Protein AF-A0A0N0E7I6-F1 (afdb_monomer)

Sequence (185 aa):
MAAKKKAEPVADNEKKKSGLGPLIHKVSGVLAVLSATFLFAATFDVGHMGLAPMLGSLTVIPVVTFAIFSIAAIFTMPKAGSGGAVAENSEDVIASFTQFQSKTASRFASLENTIDMMSGTDKESLIEENKKLKAELDAIHQAERDKVDSELEELRKHNEQLEEEIKLWARKAVENAVNGQSQAA

Radius of gyration: 44.21 Å; Cα contacts (8 Å, |Δi|>4): 36; chains: 1; bounding box: 115×43×135 Å

Mean predicted aligned error: 21.91 Å

Organism: NCBI:txid1514904

Secondary structure (DSSP, 8-state):
---PPPPPP----------SHHHHHHHHHHHHHHHHHHHHHHHHHHHHTT-HHHHHHHSHHHHHHHHHHHHHHHHHSPPS--TTSSSSSHHHHHHHHHHHHHHHHHHHHHHHHHHHHHHHHHHHHHHHHHHHHHHHHHHHHHHHHHHHHHHHHHHHHHHHHHHHHHHHHHHHHHHHHHHHHHT--

pLDDT: mean 72.21, std 17.36, range [34.31, 96.5]

Structure (mmCIF, N/CA/C/O backbone):
data_AF-A0A0N0E7I6-F1
#
_entry.id   AF-A0A0N0E7I6-F1
#
loop_
_atom_site.group_PDB
_atom_site.id
_atom_site.type_symbol
_atom_site.label_atom_id
_atom_site.label_alt_id
_atom_site.label_comp_id
_atom_site.label_asym_id
_atom_site.label_entity_id
_atom_site.label_seq_id
_atom_site.pdbx_PDB_ins_code
_atom_site.Cartn_x
_atom_site.Cartn_y
_atom_site.Cartn_z
_atom_site.occupancy
_atom_site.B_iso_or_equiv
_atom_site.auth_seq_id
_atom_site.auth_comp_id
_atom_site.auth_asym_id
_atom_site.auth_atom_id
_atom_site.pdbx_PDB_model_num
ATOM 1 N N . MET A 1 1 ? 74.410 15.614 -65.794 1.00 34.31 1 MET A N 1
ATOM 2 C CA . MET A 1 1 ? 73.954 16.959 -65.370 1.00 34.31 1 MET A CA 1
ATOM 3 C C . MET A 1 1 ? 72.440 16.877 -65.201 1.00 34.31 1 MET A C 1
ATOM 5 O O . MET A 1 1 ? 71.763 16.598 -66.172 1.00 34.31 1 MET 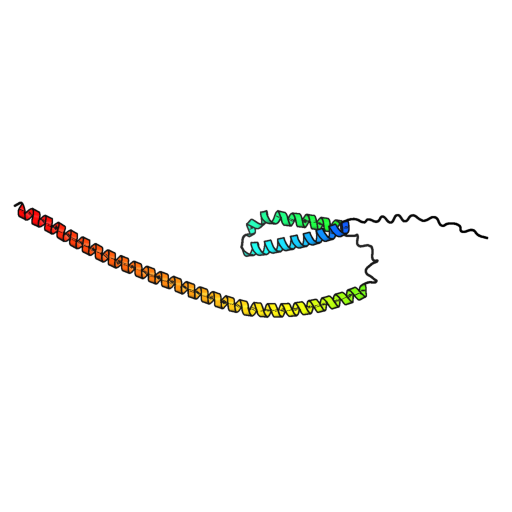A O 1
ATOM 9 N N . ALA A 1 2 ? 71.912 16.673 -63.994 1.00 38.62 2 ALA A N 1
ATOM 10 C CA . ALA A 1 2 ? 71.545 17.704 -63.016 1.00 38.62 2 ALA A CA 1
ATOM 11 C C . ALA A 1 2 ? 70.674 18.833 -63.602 1.00 38.62 2 ALA A C 1
ATOM 13 O O . ALA A 1 2 ? 71.205 19.735 -64.233 1.00 38.62 2 ALA A O 1
ATOM 14 N N . ALA A 1 3 ? 69.364 18.803 -63.330 1.00 35.88 3 ALA A N 1
ATOM 15 C CA . ALA A 1 3 ? 68.721 19.780 -62.445 1.00 35.88 3 ALA A CA 1
ATOM 16 C C . ALA A 1 3 ? 67.246 19.406 -62.195 1.00 35.88 3 ALA A C 1
ATOM 18 O O . ALA A 1 3 ? 66.396 19.493 -63.076 1.00 35.88 3 ALA A O 1
ATOM 19 N N . LYS A 1 4 ? 66.961 19.005 -60.950 1.00 41.91 4 LYS A N 1
ATOM 20 C CA . LYS A 1 4 ? 65.620 18.948 -60.355 1.00 41.91 4 LYS A CA 1
ATOM 21 C C . LYS A 1 4 ? 64.999 20.347 -60.397 1.00 41.91 4 LYS A C 1
ATOM 23 O O . LYS A 1 4 ? 65.573 21.266 -59.812 1.00 41.91 4 LYS A O 1
ATOM 28 N N . LYS A 1 5 ? 63.813 20.503 -60.988 1.00 40.47 5 LYS A N 1
ATOM 29 C CA . LYS A 1 5 ? 62.965 21.678 -60.744 1.00 40.47 5 LYS A CA 1
ATOM 30 C C . LYS A 1 5 ? 61.899 21.292 -59.720 1.00 40.47 5 LYS A C 1
ATOM 32 O O . LYS A 1 5 ? 61.161 20.331 -59.912 1.00 40.47 5 LYS A O 1
ATOM 37 N N . LYS A 1 6 ? 61.948 21.986 -58.584 1.00 37.69 6 LYS A N 1
ATOM 38 C CA . LYS A 1 6 ? 61.121 21.798 -57.390 1.00 37.69 6 LYS A CA 1
ATOM 39 C C . LYS A 1 6 ? 59.645 22.027 -57.726 1.00 37.69 6 LYS A C 1
ATOM 41 O O . LYS A 1 6 ? 59.321 23.052 -58.314 1.00 37.69 6 LYS A O 1
ATOM 46 N N . ALA A 1 7 ? 58.785 21.097 -57.319 1.00 39.09 7 ALA A N 1
ATOM 47 C CA . ALA A 1 7 ? 57.357 21.344 -57.192 1.00 39.09 7 ALA A CA 1
ATOM 48 C C . ALA A 1 7 ? 57.128 22.221 -55.950 1.00 39.09 7 ALA A C 1
ATOM 50 O O . ALA A 1 7 ? 57.604 21.888 -54.862 1.00 39.09 7 ALA A O 1
ATOM 51 N N . GLU A 1 8 ? 56.455 23.356 -56.127 1.00 38.91 8 GLU A N 1
ATOM 52 C CA . GLU A 1 8 ? 55.854 24.105 -55.024 1.00 38.91 8 GLU A CA 1
ATOM 53 C C . GLU A 1 8 ? 54.770 23.241 -54.363 1.00 38.91 8 GLU A C 1
ATOM 55 O O . GLU A 1 8 ? 53.995 22.592 -55.072 1.00 38.91 8 GLU A O 1
ATOM 60 N N . PRO A 1 9 ? 54.692 23.201 -53.022 1.00 37.84 9 PRO A N 1
ATOM 61 C CA . PRO A 1 9 ? 53.603 22.523 -52.348 1.00 37.84 9 PRO A CA 1
ATOM 62 C C . PRO A 1 9 ? 52.338 23.374 -52.488 1.00 37.84 9 PRO A C 1
ATOM 64 O O . PRO A 1 9 ? 52.266 24.491 -51.974 1.00 37.84 9 PRO A O 1
ATOM 67 N N . VAL A 1 10 ? 51.327 22.831 -53.168 1.00 38.62 10 VAL A N 1
ATOM 68 C CA . VAL A 1 10 ? 49.948 23.304 -53.029 1.00 38.62 10 VAL A CA 1
ATOM 69 C C . VAL A 1 10 ? 49.587 23.106 -51.563 1.00 38.62 10 VAL A C 1
ATOM 71 O O . VAL A 1 10 ? 49.484 21.982 -51.078 1.00 38.62 10 VAL A O 1
ATOM 74 N N . ALA A 1 11 ? 49.496 24.215 -50.835 1.00 37.34 11 ALA A N 1
ATOM 75 C CA . ALA A 1 11 ? 49.006 24.236 -49.474 1.00 37.34 11 ALA A CA 1
ATOM 76 C C . ALA A 1 11 ? 47.509 23.907 -49.500 1.00 37.34 11 ALA A C 1
ATOM 78 O O . ALA A 1 11 ? 46.663 24.805 -49.518 1.00 37.34 11 ALA A O 1
ATOM 79 N N . ASP A 1 12 ? 47.192 22.612 -49.497 1.00 37.56 12 ASP A N 1
ATOM 80 C CA . ASP A 1 12 ? 45.898 22.129 -49.043 1.00 37.56 12 ASP A CA 1
ATOM 81 C C . ASP A 1 12 ? 45.745 22.573 -47.589 1.00 37.56 12 ASP A C 1
ATOM 83 O O . ASP A 1 12 ? 46.294 21.998 -46.647 1.00 37.56 12 ASP A O 1
ATOM 87 N N . ASN A 1 13 ? 45.004 23.665 -47.411 1.00 38.81 13 ASN A N 1
ATOM 88 C CA . ASN A 1 13 ? 44.406 24.011 -46.137 1.00 38.81 13 ASN A CA 1
ATOM 89 C C . ASN A 1 13 ? 43.331 22.960 -45.837 1.00 38.81 13 ASN A C 1
ATOM 91 O O . ASN A 1 13 ? 42.131 23.239 -45.903 1.00 38.81 13 ASN A O 1
ATOM 95 N N . GLU A 1 14 ? 43.758 21.756 -45.454 1.00 36.28 14 GLU A N 1
ATOM 96 C CA . GLU A 1 14 ? 42.945 20.902 -44.609 1.00 36.28 14 GLU A CA 1
ATOM 97 C C . GLU A 1 14 ? 42.728 21.668 -43.306 1.00 36.28 14 GLU A C 1
ATOM 99 O O . GLU A 1 14 ? 43.510 21.610 -42.352 1.00 36.28 14 GLU A O 1
ATOM 104 N N . LYS A 1 15 ? 41.634 22.434 -43.265 1.00 40.81 15 LYS A N 1
ATOM 105 C CA . LYS A 1 15 ? 41.026 22.853 -42.011 1.00 40.81 15 LYS A CA 1
ATOM 106 C C . LYS A 1 15 ? 40.663 21.572 -41.273 1.00 40.81 15 LYS A C 1
ATOM 108 O O . LYS A 1 15 ? 39.543 21.078 -41.392 1.00 40.81 15 LYS A O 1
ATOM 113 N N . LYS A 1 16 ? 41.604 21.072 -40.469 1.00 45.38 16 LYS A N 1
ATOM 114 C CA . LYS A 1 16 ? 41.347 20.217 -39.315 1.00 45.38 16 LYS A CA 1
ATOM 115 C C . LYS A 1 16 ? 40.352 20.956 -38.428 1.00 45.38 16 LYS A C 1
ATOM 117 O O . LYS A 1 16 ? 40.719 21.627 -37.467 1.00 45.38 16 LYS A O 1
ATOM 122 N N . LYS A 1 17 ? 39.060 20.834 -38.734 1.00 46.75 17 LYS A N 1
ATOM 123 C CA . LYS A 1 17 ? 37.997 21.044 -37.756 1.00 46.75 17 LYS A CA 1
ATOM 124 C C . LYS A 1 17 ? 38.034 19.842 -36.817 1.00 46.75 17 LYS A C 1
ATOM 126 O O . LYS A 1 17 ? 37.162 18.983 -36.838 1.00 46.75 17 LYS A O 1
ATOM 131 N N . SER A 1 18 ? 39.074 19.810 -35.985 1.00 49.75 18 SER A N 1
ATOM 132 C CA . SER A 1 18 ? 39.079 19.123 -34.697 1.00 49.75 18 SER A CA 1
ATOM 133 C C . SER A 1 18 ? 38.067 19.849 -33.810 1.00 49.75 18 SER A C 1
ATOM 135 O O . SER A 1 18 ? 38.420 20.667 -32.965 1.00 49.75 18 SER A O 1
ATOM 137 N N . GLY A 1 19 ? 36.787 19.674 -34.117 1.00 49.91 19 GLY A N 1
ATOM 138 C CA . GLY A 1 19 ? 35.697 20.356 -33.443 1.00 49.91 19 GLY A CA 1
ATOM 139 C C . GLY A 1 19 ? 35.003 19.383 -32.517 1.00 49.91 19 GLY A C 1
ATOM 140 O O . GLY A 1 19 ? 34.649 18.293 -32.942 1.00 49.91 19 GLY A O 1
ATOM 141 N N . LEU A 1 20 ? 34.729 19.812 -31.289 1.00 56.56 20 LEU A N 1
ATOM 142 C CA . LEU A 1 20 ? 33.896 19.131 -30.287 1.00 56.56 20 LEU A CA 1
ATOM 143 C C . LEU A 1 20 ? 32.485 18.737 -30.792 1.00 56.56 20 LEU A C 1
ATOM 145 O O . LEU A 1 20 ? 31.751 18.053 -30.088 1.00 56.56 20 LEU A O 1
ATOM 149 N N . GLY A 1 21 ? 32.100 19.136 -32.009 1.00 64.69 21 GLY A N 1
ATOM 150 C CA . GLY A 1 21 ? 30.790 18.911 -32.624 1.00 64.69 21 GLY A CA 1
ATOM 151 C C . GLY A 1 21 ? 30.291 17.459 -32.612 1.00 64.69 21 GLY A C 1
ATOM 152 O O . GLY A 1 21 ? 29.167 17.244 -32.164 1.00 64.69 21 GLY A O 1
ATOM 153 N N . PRO A 1 22 ? 31.085 16.443 -33.013 1.00 65.50 22 PRO A N 1
ATOM 154 C CA . PRO A 1 22 ? 30.646 15.046 -32.976 1.00 65.50 22 PRO A CA 1
ATOM 155 C C . PRO A 1 22 ? 30.420 14.524 -31.551 1.00 65.50 22 PRO A C 1
ATOM 157 O O . PRO A 1 22 ? 29.591 13.642 -31.338 1.00 65.50 22 PRO A O 1
ATOM 160 N N . LEU A 1 23 ? 31.148 15.065 -30.571 1.00 70.19 23 LEU A N 1
ATOM 161 C CA . LEU A 1 23 ? 31.024 14.696 -29.161 1.00 70.19 23 LEU A CA 1
ATOM 162 C C . LEU A 1 23 ? 29.780 15.347 -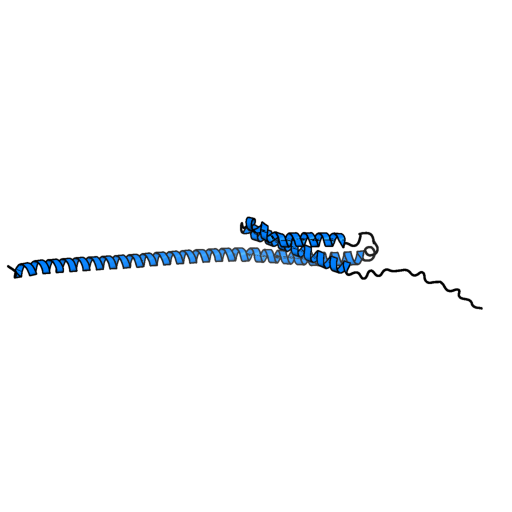28.542 1.00 70.19 23 LEU A C 1
ATOM 164 O O . LEU A 1 23 ? 29.006 14.672 -27.871 1.00 70.19 23 LEU A O 1
ATOM 168 N N . ILE A 1 24 ? 29.537 16.621 -28.861 1.00 69.81 24 ILE A N 1
ATOM 169 C CA . ILE A 1 24 ? 28.334 17.363 -28.462 1.00 69.81 24 ILE A CA 1
ATOM 170 C C . ILE A 1 24 ? 27.075 16.700 -29.034 1.00 69.81 24 ILE A C 1
ATOM 172 O O . ILE A 1 24 ? 26.105 16.541 -28.303 1.00 69.81 24 ILE A O 1
ATOM 176 N N . HIS A 1 25 ? 27.109 16.239 -30.289 1.00 68.50 25 HIS A N 1
ATOM 177 C CA . HIS A 1 25 ? 25.981 15.544 -30.917 1.00 68.50 25 HIS A CA 1
ATOM 178 C C . HIS A 1 25 ? 25.654 14.206 -30.233 1.00 68.50 25 HIS A C 1
ATOM 180 O O . HIS A 1 25 ? 24.493 13.901 -29.965 1.00 68.50 25 HIS A O 1
ATOM 186 N N . LYS A 1 26 ? 26.678 13.411 -29.891 1.00 70.94 26 LYS A N 1
ATOM 187 C CA . LYS A 1 26 ? 26.482 12.149 -29.159 1.00 70.94 26 LYS A CA 1
ATOM 188 C C . LYS A 1 26 ? 25.927 12.389 -27.758 1.00 70.94 26 LYS A C 1
ATOM 190 O O . LYS A 1 26 ? 24.988 11.709 -27.356 1.00 70.94 26 LYS A O 1
ATOM 195 N N . VAL A 1 27 ? 26.475 13.364 -27.032 1.00 75.31 27 VAL A N 1
ATOM 196 C CA . VAL A 1 27 ? 26.009 13.700 -25.680 1.00 75.31 27 VAL A CA 1
ATOM 197 C C . VAL A 1 27 ? 24.584 14.256 -25.719 1.00 75.31 27 VAL A C 1
ATOM 199 O O . VAL A 1 27 ? 23.758 13.815 -24.927 1.00 75.31 27 VAL A O 1
ATOM 202 N N . SER A 1 28 ? 24.256 15.147 -26.663 1.00 70.50 28 SER A N 1
ATOM 203 C CA . SER A 1 28 ? 22.899 15.700 -26.781 1.00 70.50 28 SER A CA 1
ATOM 204 C C . SER A 1 28 ? 21.876 14.638 -27.174 1.00 70.50 28 SER A C 1
ATOM 206 O O . SER A 1 28 ? 20.777 14.632 -26.631 1.00 70.50 28 SER A O 1
ATOM 208 N N . GLY A 1 29 ? 22.238 13.718 -28.075 1.00 72.38 29 GLY A N 1
ATOM 209 C CA . GLY A 1 29 ? 21.376 12.604 -28.471 1.00 72.38 29 GLY A CA 1
ATOM 210 C C . GLY A 1 29 ? 21.080 11.658 -27.308 1.00 72.38 29 GLY A C 1
ATOM 211 O O . GLY A 1 29 ? 19.921 11.333 -27.062 1.00 72.38 29 GLY A O 1
ATOM 212 N N . VAL A 1 30 ? 22.105 11.274 -26.539 1.00 77.38 30 VAL A N 1
ATOM 213 C CA . VAL A 1 30 ? 21.930 10.429 -25.342 1.00 77.38 30 VAL A CA 1
ATOM 214 C C . VAL A 1 30 ? 21.057 11.127 -24.298 1.00 77.38 30 VAL A C 1
ATOM 216 O O . VAL A 1 30 ? 20.154 10.508 -23.739 1.00 77.38 30 VAL A O 1
ATOM 219 N N . LEU A 1 31 ? 21.277 12.423 -24.066 1.00 74.31 31 LEU A N 1
ATOM 220 C CA . LEU A 1 31 ? 20.500 13.189 -23.094 1.00 74.31 31 LEU A CA 1
ATOM 221 C C . LEU A 1 31 ? 19.036 13.372 -23.529 1.00 74.31 31 LEU A C 1
ATOM 223 O O . LEU A 1 31 ? 18.139 13.309 -22.689 1.00 74.31 31 LEU A O 1
ATOM 227 N N . ALA A 1 32 ? 18.782 13.529 -24.832 1.00 72.88 32 ALA A N 1
ATOM 228 C CA . ALA A 1 32 ? 17.432 13.580 -25.389 1.00 72.88 32 ALA A CA 1
ATOM 229 C C . ALA A 1 32 ? 16.694 12.242 -25.218 1.00 72.88 32 ALA A C 1
ATOM 231 O O . ALA A 1 32 ? 15.548 12.232 -24.776 1.00 72.88 32 ALA A O 1
ATOM 232 N N . VAL A 1 33 ? 17.354 11.110 -25.488 1.00 75.81 33 VAL A N 1
ATOM 233 C CA . VAL A 1 33 ? 16.754 9.777 -25.291 1.00 75.81 33 VAL A CA 1
ATOM 234 C C . VAL A 1 33 ? 16.451 9.521 -23.813 1.00 75.81 33 VAL A C 1
ATOM 236 O O . VAL A 1 33 ? 15.347 9.098 -23.488 1.00 75.81 33 VAL A O 1
ATOM 239 N N . LEU A 1 34 ? 17.379 9.839 -22.905 1.00 79.00 34 LEU A N 1
ATOM 240 C CA . LEU A 1 34 ? 17.156 9.701 -21.458 1.00 79.00 34 LEU A CA 1
ATOM 241 C C . LEU A 1 34 ? 15.986 10.561 -20.967 1.00 79.00 34 LEU A C 1
ATOM 243 O O . LEU A 1 34 ? 15.156 10.099 -20.187 1.00 79.00 34 LEU A O 1
ATOM 247 N N . SER A 1 35 ? 15.902 11.799 -21.452 1.00 74.44 35 SER A N 1
ATOM 248 C CA . SER A 1 35 ? 14.811 12.715 -21.128 1.00 74.44 35 SER A CA 1
ATOM 249 C C . SER A 1 35 ? 13.456 12.208 -21.637 1.00 74.44 35 SER A C 1
ATOM 251 O O . SER A 1 35 ? 12.477 12.260 -20.892 1.00 74.44 35 SER A O 1
ATOM 253 N N . ALA A 1 36 ? 13.398 11.651 -22.850 1.00 74.62 36 ALA A N 1
ATOM 254 C CA . ALA A 1 36 ? 12.181 11.053 -23.399 1.00 74.62 36 ALA A CA 1
ATOM 255 C C . ALA A 1 36 ? 11.725 9.822 -22.597 1.00 74.62 36 ALA A C 1
ATOM 257 O O . ALA A 1 36 ? 10.546 9.706 -22.265 1.00 74.62 36 ALA A O 1
ATOM 258 N N . THR A 1 37 ? 12.654 8.938 -22.222 1.00 76.56 37 THR A N 1
ATOM 259 C CA . THR A 1 37 ? 12.351 7.764 -21.388 1.00 76.56 37 THR A CA 1
ATOM 260 C C . THR A 1 37 ? 11.829 8.174 -20.013 1.00 76.56 37 THR A C 1
ATOM 262 O O . THR A 1 37 ? 10.871 7.585 -19.518 1.00 76.56 37 THR A O 1
ATOM 265 N N . PHE A 1 38 ? 12.406 9.217 -19.412 1.00 78.50 38 PHE A N 1
ATOM 266 C CA . PHE A 1 38 ? 11.947 9.737 -18.124 1.00 78.50 38 PHE A CA 1
ATOM 267 C C . PHE A 1 38 ? 10.531 10.326 -18.206 1.00 78.50 38 PHE A C 1
ATOM 269 O O . PHE A 1 38 ? 9.703 10.067 -17.336 1.00 78.50 38 PHE A O 1
ATOM 276 N N . LEU A 1 39 ? 10.217 11.061 -19.279 1.00 74.81 39 LEU A N 1
ATOM 277 C CA . LEU A 1 39 ? 8.864 11.572 -19.531 1.00 74.81 39 LEU A CA 1
ATOM 278 C C . LEU A 1 39 ? 7.845 10.445 -19.727 1.00 74.81 39 LEU A C 1
ATOM 280 O O . LEU A 1 39 ? 6.725 10.524 -19.220 1.00 74.81 39 LEU A O 1
ATOM 284 N N . PHE A 1 40 ? 8.231 9.384 -20.434 1.00 75.88 40 PHE A N 1
ATOM 285 C CA . PHE A 1 40 ? 7.373 8.221 -20.640 1.00 75.88 40 PHE A CA 1
ATOM 286 C C . PHE A 1 40 ? 7.118 7.453 -19.334 1.00 75.88 40 PHE A C 1
ATOM 288 O O . PHE A 1 40 ? 5.981 7.111 -19.025 1.00 75.88 40 PHE A O 1
ATOM 295 N N . ALA A 1 41 ? 8.151 7.251 -18.513 1.00 75.81 41 ALA A N 1
ATOM 296 C CA . ALA A 1 41 ? 8.000 6.621 -17.203 1.00 75.81 41 ALA A CA 1
ATOM 297 C C . ALA A 1 41 ? 7.115 7.459 -16.261 1.00 75.81 41 ALA A C 1
ATOM 299 O O . ALA A 1 41 ? 6.200 6.926 -15.640 1.00 75.81 41 ALA A O 1
ATOM 300 N N . ALA A 1 42 ? 7.326 8.779 -16.213 1.00 68.88 42 ALA A N 1
ATOM 301 C CA . ALA A 1 42 ? 6.542 9.684 -15.372 1.00 68.88 42 ALA A CA 1
ATOM 302 C C . ALA A 1 42 ? 5.064 9.765 -15.797 1.00 68.88 42 ALA A C 1
ATOM 304 O O . ALA A 1 42 ? 4.177 9.838 -14.950 1.00 68.88 42 ALA A O 1
ATOM 305 N N . THR A 1 43 ? 4.781 9.732 -17.103 1.00 68.62 43 THR A N 1
ATOM 306 C CA . THR A 1 43 ? 3.399 9.696 -17.617 1.00 68.62 43 THR A CA 1
ATOM 307 C C . THR A 1 43 ? 2.714 8.359 -17.333 1.00 68.62 43 THR A C 1
ATOM 309 O O . THR A 1 43 ? 1.527 8.356 -17.010 1.00 68.62 43 THR A O 1
ATOM 312 N N . PHE A 1 44 ? 3.439 7.238 -17.400 1.00 71.44 44 PHE A N 1
ATOM 313 C CA . PHE A 1 44 ? 2.902 5.914 -17.078 1.00 71.44 44 PHE A CA 1
ATOM 314 C C . PHE A 1 44 ? 2.556 5.767 -15.587 1.00 71.44 44 PHE A C 1
ATOM 316 O O . PHE A 1 44 ? 1.450 5.334 -15.262 1.00 71.44 44 PHE A O 1
ATOM 323 N N . ASP A 1 45 ? 3.464 6.182 -14.700 1.00 70.56 45 ASP A N 1
ATOM 324 C CA . ASP A 1 45 ? 3.319 6.062 -13.242 1.00 70.56 45 ASP A CA 1
ATOM 325 C C . ASP A 1 45 ? 2.197 6.970 -12.702 1.00 70.56 45 ASP A C 1
ATOM 327 O O . ASP A 1 45 ? 1.228 6.521 -12.084 1.00 70.56 45 ASP A O 1
ATOM 331 N N . VAL A 1 46 ? 2.230 8.257 -13.059 1.00 66.81 46 VAL A N 1
ATOM 332 C CA . VAL A 1 46 ? 1.209 9.219 -12.617 1.00 66.81 46 VAL A CA 1
ATOM 333 C C . VAL A 1 46 ? -0.138 8.996 -13.319 1.00 66.81 46 VAL A C 1
ATOM 335 O O . VAL A 1 46 ? -1.194 9.269 -12.739 1.00 66.81 46 VAL A O 1
ATOM 338 N N . GLY A 1 47 ? -0.118 8.471 -14.549 1.00 62.38 47 GLY A N 1
ATOM 339 C CA . GLY A 1 47 ? -1.315 8.067 -15.284 1.00 62.38 47 GLY A CA 1
ATOM 340 C C . GLY A 1 47 ? -2.048 6.898 -14.622 1.00 62.38 47 GLY A C 1
ATOM 341 O O . GLY A 1 47 ? -3.273 6.945 -14.519 1.00 62.38 47 GLY A O 1
ATOM 342 N N . HIS A 1 48 ? -1.322 5.897 -14.110 1.00 63.91 48 HIS A N 1
ATOM 343 C CA . HIS A 1 48 ? -1.917 4.776 -13.367 1.00 63.91 48 HIS A CA 1
ATOM 344 C C . HIS A 1 48 ? -2.424 5.174 -11.976 1.00 63.91 48 HIS A C 1
ATOM 346 O O . HIS A 1 48 ? -3.419 4.621 -11.513 1.00 63.91 48 HIS A O 1
ATOM 352 N N . MET A 1 49 ? -1.794 6.154 -11.321 1.00 64.12 49 MET A N 1
ATOM 353 C CA . MET A 1 49 ? -2.228 6.639 -10.003 1.00 64.12 49 MET A CA 1
ATOM 354 C C . MET A 1 49 ? -3.385 7.654 -10.047 1.00 64.12 49 MET A C 1
ATOM 356 O O . MET A 1 49 ? -3.865 8.073 -8.996 1.00 64.12 49 MET A O 1
ATOM 360 N N . GLY A 1 50 ? -3.851 8.075 -11.230 1.00 57.12 50 GLY A N 1
ATOM 361 C CA . GLY A 1 50 ? -4.951 9.043 -11.359 1.00 57.12 50 GLY A CA 1
ATOM 362 C C . GLY A 1 50 ? -4.583 10.487 -10.982 1.00 57.12 50 GLY A C 1
ATOM 363 O O . GLY A 1 50 ? -5.460 11.344 -10.894 1.00 57.12 50 GLY A O 1
ATOM 364 N N . LEU A 1 51 ? -3.290 10.792 -10.811 1.00 65.12 51 LEU A N 1
ATOM 365 C CA . LEU A 1 51 ? -2.769 12.124 -10.465 1.00 65.12 51 LEU A CA 1
ATOM 366 C C . LEU A 1 51 ? -2.444 12.985 -11.705 1.00 65.12 51 LEU A C 1
ATOM 368 O O . LEU A 1 51 ? -1.667 13.937 -11.633 1.00 65.12 51 LEU A O 1
ATOM 372 N N . ALA A 1 52 ? -3.083 12.707 -12.845 1.00 63.12 52 ALA A N 1
ATOM 373 C CA . ALA A 1 52 ? -2.943 13.463 -14.092 1.00 63.12 52 ALA A CA 1
ATOM 374 C C . ALA A 1 52 ? -2.966 15.010 -13.948 1.00 63.12 52 ALA A C 1
ATOM 376 O O . ALA A 1 52 ? -2.171 15.661 -14.628 1.00 63.12 52 ALA A O 1
ATOM 377 N N . PRO A 1 53 ? -3.776 15.646 -13.067 1.00 63.94 53 PRO A N 1
ATOM 378 C CA . PRO A 1 53 ? -3.718 17.103 -12.893 1.00 63.94 53 PRO A CA 1
ATOM 379 C C . PRO A 1 53 ? -2.423 17.630 -12.238 1.00 63.94 53 PRO A C 1
ATOM 381 O O . PRO A 1 53 ? -2.116 18.808 -12.403 1.00 63.94 53 PRO A O 1
ATOM 384 N N . MET A 1 54 ? -1.628 16.795 -11.552 1.00 63.25 54 MET A N 1
ATOM 385 C CA . MET A 1 54 ? -0.302 17.181 -11.028 1.00 63.25 54 MET A CA 1
ATOM 386 C C . MET A 1 54 ? 0.811 17.130 -12.084 1.00 63.25 54 MET A C 1
ATOM 388 O O . MET A 1 54 ? 1.875 17.716 -11.883 1.00 63.25 54 MET A O 1
ATOM 392 N N . LEU A 1 55 ? 0.575 16.469 -13.223 1.00 59.59 55 LEU A N 1
ATOM 393 C CA . LEU A 1 55 ? 1.583 16.315 -14.272 1.00 59.59 55 LEU A CA 1
ATOM 394 C C . LEU A 1 55 ? 1.988 17.660 -14.886 1.00 59.59 55 LEU A C 1
ATOM 396 O O . LEU A 1 55 ? 3.155 17.870 -15.205 1.00 59.59 55 LEU A O 1
ATOM 400 N N . GLY A 1 56 ? 1.025 18.579 -15.011 1.00 61.06 56 GLY A N 1
ATOM 401 C CA . GLY A 1 56 ? 1.180 19.816 -15.775 1.00 61.06 56 GLY A CA 1
ATOM 402 C C . GLY A 1 56 ? 2.306 20.730 -15.293 1.00 61.06 56 GLY A C 1
ATOM 403 O O . GLY A 1 56 ? 2.923 21.398 -16.117 1.00 61.06 56 GLY A O 1
ATOM 404 N N . SER A 1 57 ? 2.613 20.749 -13.992 1.00 63.75 57 SER A N 1
ATOM 405 C CA . SER A 1 57 ? 3.718 21.550 -13.445 1.00 63.75 57 SER A CA 1
ATOM 406 C C . SER A 1 57 ? 5.045 20.784 -13.402 1.00 63.75 57 SER A C 1
ATOM 408 O O . SER A 1 57 ? 6.100 21.383 -13.615 1.00 63.75 57 SER A O 1
ATOM 4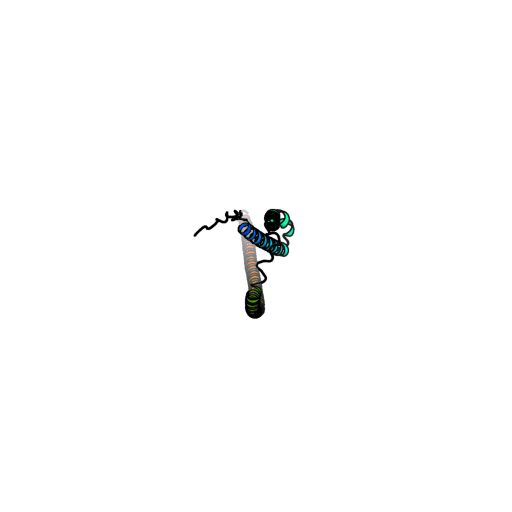10 N N . LEU A 1 58 ? 5.013 19.465 -13.179 1.00 65.00 58 LEU A N 1
ATOM 411 C CA . LEU A 1 58 ? 6.217 18.646 -13.007 1.00 65.00 58 LEU A CA 1
ATOM 412 C C . LEU A 1 58 ? 6.889 18.279 -14.344 1.00 65.00 58 LEU A C 1
ATOM 414 O O . LEU A 1 58 ? 8.112 18.146 -14.406 1.00 65.00 58 LEU A O 1
ATOM 418 N N . THR A 1 59 ? 6.128 18.163 -15.438 1.00 67.19 59 THR A N 1
ATOM 419 C CA . THR A 1 59 ? 6.678 17.762 -16.749 1.00 67.19 59 THR A CA 1
ATOM 420 C C . THR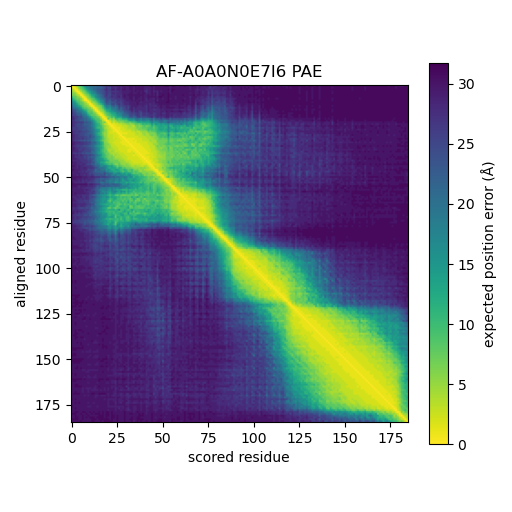 A 1 59 ? 7.336 18.895 -17.527 1.00 67.19 59 THR A C 1
ATOM 422 O O . THR A 1 59 ? 8.037 18.629 -18.501 1.00 67.19 59 THR A O 1
ATOM 425 N N . VAL A 1 60 ? 7.145 20.155 -17.125 1.00 70.44 60 VAL A N 1
ATOM 426 C CA . VAL A 1 60 ? 7.640 21.327 -17.873 1.00 70.44 60 VAL A CA 1
ATOM 427 C C . VAL A 1 60 ? 9.155 21.271 -18.060 1.00 70.44 60 VAL A C 1
ATOM 429 O O . VAL A 1 60 ? 9.651 21.450 -19.169 1.00 70.44 60 VAL A O 1
ATOM 432 N N . ILE A 1 61 ? 9.894 20.973 -16.990 1.00 74.19 61 ILE A N 1
ATOM 433 C CA . ILE A 1 61 ? 11.360 20.936 -17.010 1.00 74.19 61 ILE A CA 1
ATOM 434 C C . ILE A 1 61 ? 11.878 19.860 -17.983 1.00 74.19 61 ILE A C 1
ATOM 436 O O . ILE A 1 61 ? 12.624 20.216 -18.897 1.00 74.19 61 ILE A O 1
ATOM 440 N N . PRO A 1 62 ? 11.484 18.576 -17.863 1.00 69.75 62 PRO A N 1
ATOM 441 C CA . PRO A 1 62 ? 11.966 17.540 -18.772 1.00 69.75 62 PRO A CA 1
ATOM 442 C C . PRO A 1 62 ? 11.488 17.705 -20.227 1.00 69.75 62 PRO A C 1
ATOM 444 O O . PRO A 1 62 ? 12.216 17.338 -21.144 1.00 69.75 62 PRO A O 1
ATOM 447 N N . VAL A 1 63 ? 10.315 18.297 -20.482 1.00 71.25 63 VAL A N 1
ATOM 448 C CA . VAL A 1 63 ? 9.864 18.587 -21.861 1.00 71.25 63 VAL A CA 1
ATOM 449 C C . VAL A 1 63 ? 10.713 19.684 -22.509 1.00 71.25 63 VAL A C 1
ATOM 451 O O . VAL A 1 63 ? 11.112 19.564 -23.670 1.00 71.25 63 VAL A O 1
ATOM 454 N N . VAL A 1 64 ? 11.026 20.748 -21.765 1.00 76.00 64 VAL A N 1
ATOM 455 C CA . VAL A 1 64 ? 11.849 21.856 -22.270 1.00 76.00 64 VAL A CA 1
ATOM 456 C C . VAL A 1 64 ? 13.284 21.397 -22.523 1.00 76.00 64 VAL A C 1
ATOM 458 O O . VAL A 1 64 ? 13.857 21.735 -23.560 1.00 76.00 64 VAL A O 1
ATOM 461 N N . THR A 1 65 ? 13.861 20.584 -21.632 1.00 72.88 65 THR A N 1
ATOM 462 C CA . THR A 1 65 ? 15.202 20.026 -21.859 1.00 72.88 65 THR A CA 1
ATOM 463 C C . THR A 1 65 ? 15.218 19.108 -23.080 1.00 72.88 65 THR A C 1
ATOM 465 O O . THR A 1 65 ? 16.083 19.281 -23.941 1.00 72.88 65 THR A O 1
ATOM 468 N N . PHE A 1 66 ? 14.234 18.217 -23.236 1.00 75.88 66 PHE A N 1
ATOM 469 C CA . PHE A 1 66 ? 14.100 17.383 -24.434 1.00 75.88 66 PHE A CA 1
ATOM 470 C C . PHE A 1 66 ? 14.058 18.210 -25.725 1.00 75.88 66 PHE A C 1
ATOM 472 O O . PHE A 1 66 ? 14.790 17.913 -26.674 1.00 75.88 66 PHE A O 1
ATOM 479 N N . ALA A 1 67 ? 13.234 19.261 -25.765 1.00 76.44 67 ALA A N 1
ATOM 480 C CA . ALA A 1 67 ? 13.083 20.109 -26.944 1.00 76.44 67 ALA A CA 1
ATOM 481 C C . ALA A 1 67 ? 14.405 20.796 -27.323 1.00 76.44 67 ALA A C 1
ATOM 483 O O . ALA A 1 67 ? 14.816 20.758 -28.484 1.00 76.44 67 ALA A O 1
ATOM 484 N N . ILE A 1 68 ? 15.116 21.359 -26.341 1.00 77.94 68 ILE A N 1
ATOM 485 C CA . ILE A 1 68 ? 16.399 22.039 -26.566 1.00 77.94 68 ILE A CA 1
ATOM 486 C C . ILE A 1 68 ? 17.454 21.053 -27.083 1.00 77.94 68 ILE A C 1
ATOM 488 O O . ILE A 1 68 ? 18.132 21.338 -28.075 1.00 77.94 68 ILE A O 1
ATOM 492 N N . PHE A 1 69 ? 17.581 19.880 -26.457 1.00 72.38 69 PHE A N 1
ATOM 493 C CA . PHE A 1 69 ? 18.596 18.898 -26.848 1.00 72.38 69 PHE A CA 1
ATOM 494 C C . PHE A 1 69 ? 18.294 18.226 -28.191 1.00 72.38 69 PHE A C 1
ATOM 496 O O . PHE A 1 69 ? 19.222 17.980 -28.964 1.00 72.38 69 PHE A O 1
ATOM 503 N N . SER A 1 70 ? 17.020 18.004 -28.517 1.00 67.00 70 SER A N 1
ATOM 504 C CA . SER A 1 70 ? 16.607 17.455 -29.815 1.00 67.00 70 SER A CA 1
ATOM 505 C C . SER A 1 70 ? 16.888 18.432 -30.956 1.00 67.00 70 SER A C 1
ATOM 507 O O . SER A 1 70 ? 17.434 18.044 -31.988 1.00 67.00 70 SER A O 1
ATOM 509 N N . ILE A 1 71 ? 16.600 19.722 -30.757 1.00 73.12 71 ILE A N 1
ATOM 510 C CA . ILE A 1 71 ? 16.904 20.763 -31.747 1.00 73.12 71 ILE A CA 1
ATOM 511 C C . ILE A 1 71 ? 18.423 20.912 -31.915 1.00 73.12 71 ILE A C 1
ATOM 513 O O . ILE A 1 71 ? 18.921 20.925 -33.042 1.00 73.12 71 ILE A O 1
ATOM 517 N N . ALA A 1 72 ? 19.181 20.948 -30.816 1.00 68.06 72 ALA A N 1
ATOM 518 C CA . ALA A 1 72 ? 20.642 21.000 -30.869 1.00 68.06 72 ALA A CA 1
ATOM 519 C C . ALA A 1 72 ? 21.244 19.793 -31.614 1.00 68.06 72 ALA A C 1
ATOM 521 O O . ALA A 1 72 ? 22.210 19.949 -32.365 1.00 68.06 72 ALA A O 1
ATOM 522 N N . ALA A 1 73 ? 20.652 18.603 -31.468 1.00 64.88 73 ALA A N 1
ATOM 523 C CA . ALA A 1 73 ? 21.072 17.410 -32.197 1.00 64.88 73 ALA A CA 1
ATOM 524 C C . ALA A 1 73 ? 20.851 17.550 -33.715 1.00 64.88 73 ALA A C 1
ATOM 526 O O . ALA A 1 73 ? 21.737 17.198 -34.493 1.00 64.88 73 ALA A O 1
ATOM 527 N N . ILE A 1 74 ? 19.721 18.122 -34.144 1.00 68.94 74 ILE A N 1
ATOM 528 C CA . ILE A 1 74 ? 19.400 18.320 -35.569 1.00 68.94 74 ILE A CA 1
ATOM 529 C C . ILE A 1 74 ? 20.391 19.287 -36.237 1.00 68.94 74 ILE A C 1
ATOM 531 O O . ILE A 1 74 ? 20.860 19.023 -37.342 1.00 68.94 74 ILE A O 1
ATOM 535 N N . PHE A 1 75 ? 20.772 20.378 -35.566 1.00 64.69 75 PHE A N 1
ATOM 536 C CA . PHE A 1 75 ? 21.714 21.361 -36.126 1.00 64.69 75 PHE A CA 1
ATOM 537 C C . PHE A 1 75 ? 23.187 20.930 -36.069 1.00 64.69 75 PHE A C 1
ATOM 539 O O . PHE A 1 75 ? 24.027 21.516 -36.753 1.00 64.69 75 PHE A O 1
ATOM 546 N N . THR A 1 76 ? 23.511 19.911 -35.272 1.00 63.28 76 THR A N 1
ATOM 547 C CA . THR A 1 76 ? 24.869 19.354 -35.159 1.00 63.28 76 THR A CA 1
ATOM 548 C C . THR A 1 76 ? 25.074 18.080 -35.977 1.00 63.28 76 THR A C 1
ATOM 550 O O . THR A 1 76 ? 26.199 17.578 -36.029 1.00 63.28 76 THR A O 1
ATOM 553 N N . MET A 1 77 ? 24.036 17.581 -36.661 1.00 56.44 77 MET A N 1
ATOM 554 C CA . MET A 1 77 ? 24.170 16.465 -37.596 1.00 56.44 77 MET A CA 1
ATOM 555 C C . MET A 1 77 ? 25.163 16.814 -38.718 1.00 56.44 77 MET A C 1
ATOM 557 O O . MET A 1 77 ? 25.006 17.839 -39.392 1.00 56.44 77 MET A O 1
ATOM 561 N N . PRO A 1 78 ? 26.177 15.966 -38.976 1.00 51.31 78 PRO A N 1
ATOM 562 C CA . PRO A 1 78 ? 26.990 16.078 -40.177 1.00 51.31 78 PRO A CA 1
ATOM 563 C C . PRO A 1 78 ? 26.077 15.994 -41.405 1.00 51.31 78 PRO A C 1
ATOM 565 O O . PRO A 1 78 ? 25.292 15.057 -41.540 1.00 51.31 78 PRO A O 1
ATOM 568 N N . LYS A 1 79 ? 26.161 16.991 -42.293 1.00 51.53 79 LYS A N 1
ATOM 569 C CA . LYS A 1 79 ? 25.410 17.054 -43.554 1.00 51.53 79 LYS A CA 1
ATOM 570 C C . LYS A 1 79 ? 25.577 15.715 -44.292 1.00 51.53 79 LYS A C 1
ATOM 572 O O . LYS A 1 79 ? 26.704 15.338 -44.603 1.00 51.53 79 LYS A O 1
ATOM 577 N N . ALA A 1 80 ? 24.477 15.002 -44.538 1.00 51.41 80 ALA A N 1
ATOM 578 C CA . ALA A 1 80 ? 24.432 13.677 -45.164 1.00 51.41 80 ALA A CA 1
ATOM 579 C C . ALA A 1 80 ? 24.903 13.706 -46.636 1.00 51.41 80 ALA A C 1
ATOM 581 O O . ALA A 1 80 ? 24.103 13.624 -47.562 1.00 51.41 80 ALA A O 1
ATOM 582 N N . GLY A 1 81 ? 26.206 13.889 -46.856 1.00 46.41 81 GLY A N 1
ATOM 583 C CA . GLY A 1 81 ? 26.778 14.126 -48.183 1.00 46.41 81 GLY A CA 1
ATOM 584 C C . GLY A 1 81 ? 28.246 13.730 -48.349 1.00 46.41 81 GLY A C 1
ATOM 585 O O . GLY A 1 81 ? 28.893 14.233 -49.257 1.00 46.41 81 GLY A O 1
ATOM 586 N N . SER A 1 82 ? 28.794 12.841 -47.517 1.00 42.06 82 SER A N 1
ATOM 587 C CA . SER A 1 82 ? 30.111 12.234 -47.769 1.00 42.06 82 SER A CA 1
ATOM 588 C C . SER A 1 82 ? 29.994 10.712 -47.740 1.00 42.06 82 SER A C 1
ATOM 590 O O . SER A 1 82 ? 30.316 10.058 -46.747 1.00 42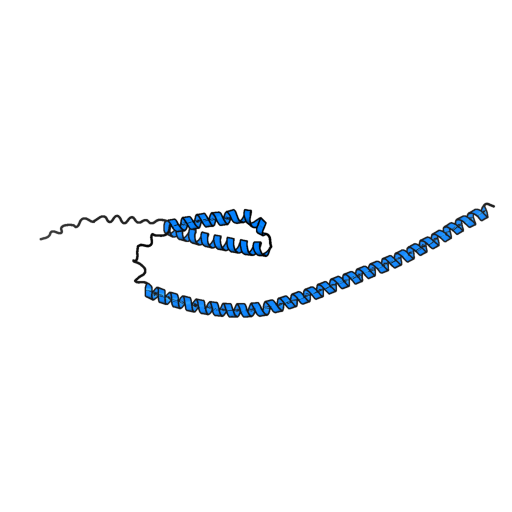.06 82 SER A O 1
ATOM 592 N N . GLY A 1 83 ? 29.486 10.153 -48.839 1.00 45.97 83 GLY A N 1
ATOM 593 C CA . GLY A 1 83 ? 29.374 8.714 -49.095 1.00 45.97 83 GLY A CA 1
ATOM 594 C C . GLY A 1 83 ? 30.722 8.026 -49.332 1.00 45.97 83 GLY A C 1
ATOM 595 O O . GLY A 1 83 ? 30.893 7.369 -50.348 1.00 45.97 83 GLY A O 1
ATOM 596 N N . GLY A 1 84 ? 31.683 8.194 -48.422 1.00 42.94 84 GLY A N 1
ATOM 597 C CA . GLY A 1 84 ? 33.021 7.602 -48.540 1.00 42.94 84 GLY A CA 1
ATOM 598 C C . GLY A 1 84 ? 33.312 6.440 -47.587 1.00 42.94 84 GLY A C 1
ATOM 599 O O . GLY A 1 84 ? 34.251 5.701 -47.829 1.00 42.94 84 GLY A O 1
ATOM 600 N N . ALA A 1 85 ? 32.533 6.248 -46.516 1.00 45.81 85 ALA A N 1
ATOM 601 C CA . ALA A 1 85 ? 32.885 5.287 -45.456 1.00 45.81 85 ALA A CA 1
ATOM 602 C C . ALA A 1 85 ? 32.007 4.021 -45.400 1.00 45.81 85 ALA A C 1
ATOM 604 O O . ALA A 1 85 ? 32.272 3.129 -44.598 1.00 45.81 85 ALA A O 1
ATOM 605 N N . VAL A 1 86 ? 30.954 3.935 -46.221 1.00 50.22 86 VAL A N 1
ATOM 606 C CA . VAL A 1 86 ? 29.956 2.851 -46.125 1.00 50.22 86 VAL A CA 1
ATOM 607 C C . VAL A 1 86 ? 30.254 1.689 -47.084 1.00 50.22 86 VAL A C 1
ATOM 609 O O . VAL A 1 86 ? 29.915 0.551 -46.780 1.00 50.22 86 VAL A O 1
ATOM 612 N N . ALA A 1 87 ? 30.935 1.930 -48.209 1.00 50.03 87 ALA A N 1
ATOM 613 C CA . ALA A 1 87 ? 31.081 0.914 -49.256 1.00 50.03 87 ALA A CA 1
ATOM 614 C C . ALA A 1 87 ? 32.107 -0.194 -48.936 1.00 50.03 87 ALA A C 1
ATOM 616 O O . ALA A 1 87 ? 31.922 -1.317 -49.385 1.00 50.03 87 ALA A O 1
ATOM 617 N N . GLU A 1 88 ? 33.141 0.078 -48.135 1.00 48.34 88 GLU A N 1
ATOM 618 C CA . GLU A 1 88 ? 34.229 -0.889 -47.881 1.00 48.34 88 GLU A CA 1
ATOM 619 C C . GLU A 1 88 ? 34.044 -1.702 -46.581 1.00 48.34 88 GLU A C 1
ATOM 621 O O . GLU A 1 88 ? 34.625 -2.765 -46.426 1.00 48.34 88 GLU A O 1
ATOM 626 N N . ASN A 1 89 ? 33.167 -1.255 -45.672 1.00 52.94 89 ASN A N 1
ATOM 627 C CA . ASN A 1 89 ? 32.839 -1.952 -44.416 1.00 52.94 89 ASN A CA 1
ATOM 628 C C . ASN A 1 89 ? 31.544 -2.781 -44.500 1.00 52.94 89 ASN A C 1
ATOM 630 O O . ASN A 1 89 ? 31.077 -3.299 -43.490 1.00 52.94 89 ASN A O 1
ATOM 634 N N . SER A 1 90 ? 30.909 -2.870 -45.670 1.00 56.91 90 SER A N 1
ATOM 635 C CA . SER A 1 90 ? 29.566 -3.452 -45.785 1.00 56.91 90 SER A CA 1
ATOM 636 C C . SER A 1 90 ? 29.528 -4.943 -45.426 1.00 56.91 90 SER A C 1
ATOM 638 O O . SER A 1 90 ? 28.597 -5.360 -44.746 1.00 56.91 90 SER A O 1
ATOM 640 N N . GLU A 1 91 ? 30.537 -5.740 -45.789 1.00 58.25 91 GLU A N 1
ATOM 641 C CA . GLU A 1 91 ? 30.567 -7.176 -45.455 1.00 58.25 91 GLU A CA 1
ATOM 642 C C . GLU A 1 91 ? 30.798 -7.435 -43.959 1.00 58.25 91 GLU A C 1
ATOM 644 O O . GLU A 1 91 ? 30.054 -8.210 -43.360 1.00 58.25 91 GLU A O 1
ATOM 649 N N . ASP A 1 92 ? 31.732 -6.724 -43.321 1.00 61.25 92 ASP A N 1
ATOM 650 C CA . ASP A 1 92 ? 31.965 -6.822 -41.871 1.00 61.25 92 ASP A CA 1
ATOM 651 C C . ASP A 1 92 ? 30.789 -6.264 -41.052 1.00 61.25 92 ASP A C 1
ATOM 653 O O . ASP A 1 92 ? 30.446 -6.788 -39.987 1.00 61.25 92 ASP A O 1
ATOM 657 N N . VAL A 1 93 ? 30.108 -5.229 -41.552 1.00 65.12 93 VAL A N 1
ATOM 658 C CA . VAL A 1 93 ? 28.878 -4.702 -40.939 1.00 65.12 93 VAL A CA 1
ATOM 659 C C . VAL A 1 93 ? 27.730 -5.704 -41.080 1.00 65.12 93 VAL A C 1
ATOM 661 O O . VAL A 1 93 ? 26.985 -5.905 -40.126 1.00 65.12 93 VAL A O 1
ATOM 664 N N . ILE A 1 94 ? 27.601 -6.394 -42.216 1.00 72.81 94 ILE A N 1
ATOM 665 C CA . ILE A 1 94 ? 26.580 -7.436 -42.410 1.00 72.81 94 ILE A CA 1
ATOM 666 C C . ILE A 1 94 ? 26.882 -8.672 -41.544 1.00 72.81 94 ILE A C 1
ATOM 668 O O . ILE A 1 94 ? 25.968 -9.225 -40.922 1.00 72.81 94 ILE A O 1
ATOM 672 N N . ALA A 1 95 ? 28.148 -9.084 -41.439 1.00 73.62 95 ALA A N 1
ATOM 673 C CA . ALA A 1 95 ? 28.580 -10.197 -40.591 1.00 73.62 95 ALA A CA 1
ATOM 674 C C . ALA A 1 95 ? 28.391 -9.890 -39.093 1.00 73.62 95 ALA A C 1
ATOM 676 O O . ALA A 1 95 ? 27.848 -10.700 -38.339 1.00 73.62 95 ALA A O 1
ATOM 677 N N . SER A 1 96 ? 28.758 -8.685 -38.652 1.00 71.75 96 SER A N 1
ATOM 678 C CA . SER A 1 96 ? 28.530 -8.248 -37.268 1.00 71.75 96 SER A CA 1
ATOM 679 C C . SER A 1 96 ? 27.045 -8.035 -36.960 1.00 71.75 96 SER A C 1
ATOM 681 O O . SER A 1 96 ? 26.606 -8.352 -35.854 1.00 71.75 96 SER A O 1
ATOM 683 N N . PHE A 1 97 ? 26.240 -7.588 -37.929 1.00 74.81 97 PHE A N 1
ATOM 684 C CA . PHE A 1 97 ? 24.789 -7.462 -37.784 1.00 74.81 97 PHE A CA 1
ATOM 685 C C . PHE A 1 97 ? 24.093 -8.823 -37.681 1.00 74.81 97 PHE A C 1
ATOM 687 O O . PHE A 1 97 ? 23.236 -9.002 -36.821 1.00 74.81 97 PHE A O 1
ATOM 694 N N . THR A 1 98 ? 24.487 -9.816 -38.483 1.00 78.69 98 THR A N 1
ATOM 695 C CA . THR A 1 98 ? 23.950 -11.189 -38.385 1.00 78.69 98 THR A CA 1
ATOM 696 C C . THR A 1 98 ? 24.375 -11.881 -37.086 1.00 78.69 98 THR A C 1
ATOM 698 O O . THR A 1 98 ? 23.569 -12.559 -36.438 1.00 78.69 98 THR A O 1
ATOM 701 N N . GLN A 1 99 ? 25.607 -11.650 -36.624 1.00 76.56 99 GLN A N 1
ATOM 702 C CA . GLN A 1 99 ? 26.056 -12.110 -35.308 1.00 76.56 99 GLN A CA 1
ATOM 703 C C . GLN A 1 99 ? 25.310 -11.400 -34.164 1.00 76.56 99 GLN A C 1
ATOM 705 O O . GLN A 1 99 ? 24.950 -12.027 -33.167 1.00 76.56 99 GLN A O 1
ATOM 710 N N . PHE A 1 100 ? 25.019 -10.106 -34.306 1.00 77.25 100 PHE A N 1
ATOM 711 C CA . PHE A 1 100 ? 24.199 -9.361 -33.352 1.00 77.25 100 PHE A CA 1
ATOM 712 C C . PHE A 1 100 ? 22.749 -9.853 -33.352 1.00 77.25 100 PHE A C 1
ATOM 714 O O . PHE A 1 100 ? 22.176 -10.042 -32.282 1.00 77.25 100 PHE A O 1
ATOM 721 N N . GLN A 1 101 ? 22.170 -10.129 -34.520 1.00 80.50 101 GLN A N 1
ATOM 722 C CA . GLN A 1 101 ? 20.812 -10.649 -34.662 1.00 80.50 101 GLN A CA 1
ATOM 723 C C . GLN A 1 101 ? 20.676 -12.029 -34.012 1.00 80.50 101 GLN A C 1
ATOM 725 O O . GLN A 1 101 ? 19.743 -12.242 -33.244 1.00 80.50 101 GLN A O 1
ATOM 730 N N . SER A 1 102 ? 21.626 -12.943 -34.233 1.00 76.50 102 SER A N 1
ATOM 731 C CA . SER A 1 102 ? 21.614 -14.274 -33.599 1.00 76.50 102 SER A CA 1
ATOM 732 C C . SER A 1 102 ? 21.832 -14.203 -32.081 1.00 76.50 102 SER A C 1
ATOM 734 O O . SER A 1 102 ? 21.151 -14.882 -31.304 1.00 76.50 102 SER A O 1
ATOM 736 N N . LYS A 1 103 ? 22.717 -13.312 -31.620 1.00 79.00 103 LYS A N 1
ATOM 737 C CA . LYS A 1 103 ? 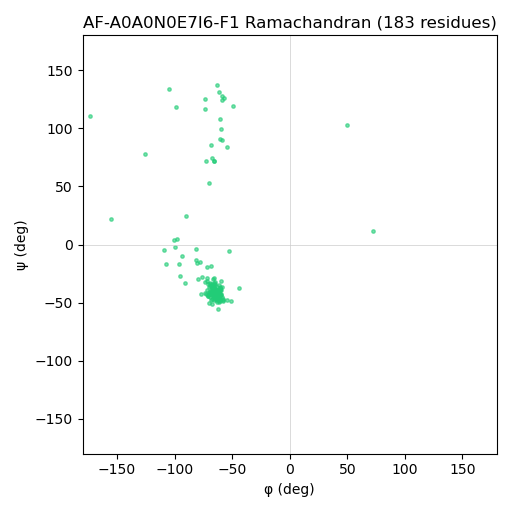22.915 -13.049 -30.188 1.00 79.00 103 LYS A CA 1
ATOM 738 C C . LYS A 1 103 ? 21.686 -12.394 -29.551 1.00 79.00 103 LYS A C 1
ATOM 740 O O . LYS A 1 103 ? 21.354 -12.701 -28.415 1.00 79.00 103 LYS A O 1
ATOM 745 N N . THR A 1 104 ? 20.980 -11.538 -30.281 1.00 75.38 104 THR A N 1
ATOM 746 C CA . THR A 1 104 ? 19.744 -10.892 -29.817 1.00 75.38 104 THR A CA 1
ATOM 747 C C . THR A 1 104 ? 18.585 -11.881 -29.796 1.00 75.38 104 THR A C 1
ATOM 749 O O . THR A 1 104 ? 17.867 -11.928 -28.807 1.00 75.38 104 THR A O 1
ATOM 752 N N . ALA A 1 105 ? 18.450 -12.735 -30.813 1.00 79.38 105 ALA A N 1
ATOM 753 C CA . ALA A 1 105 ? 17.434 -13.784 -30.869 1.00 79.38 105 ALA A CA 1
ATOM 754 C C . ALA A 1 105 ? 17.594 -14.802 -29.729 1.00 79.38 105 ALA A C 1
ATOM 756 O O . ALA A 1 105 ? 16.620 -15.144 -29.067 1.00 79.38 105 ALA A O 1
ATOM 757 N N . SER A 1 106 ? 18.827 -15.227 -29.431 1.00 76.38 106 SER A N 1
ATOM 758 C CA . SER A 1 106 ? 19.089 -16.119 -28.288 1.00 76.38 106 SER A CA 1
ATOM 759 C C . SER A 1 106 ? 18.821 -15.448 -26.937 1.00 76.38 106 SER A C 1
ATOM 761 O O . SER A 1 106 ? 18.300 -16.091 -26.027 1.00 76.38 106 SER A O 1
ATOM 763 N N . ARG A 1 107 ? 19.110 -14.145 -26.804 1.00 79.75 107 ARG A N 1
ATOM 764 C CA . ARG A 1 107 ? 18.738 -13.371 -25.610 1.00 79.75 107 ARG A CA 1
ATOM 765 C C . ARG A 1 107 ? 17.226 -13.210 -25.484 1.00 79.75 107 ARG A C 1
ATOM 767 O O . ARG A 1 107 ? 16.726 -13.377 -24.378 1.00 79.75 107 ARG A O 1
ATOM 774 N N . PHE A 1 108 ? 16.515 -12.967 -26.583 1.00 78.69 108 PHE A N 1
ATOM 775 C CA . PHE A 1 108 ? 15.052 -12.903 -26.608 1.00 78.69 108 PHE A CA 1
ATOM 776 C C . PHE A 1 108 ? 14.420 -14.228 -26.194 1.00 78.69 108 PHE A C 1
ATOM 778 O O . PHE A 1 108 ? 13.607 -14.226 -25.282 1.00 78.69 108 PHE A O 1
ATOM 785 N N . ALA A 1 109 ? 14.872 -15.351 -26.755 1.00 77.81 109 ALA A N 1
ATOM 786 C CA . ALA A 1 109 ? 14.386 -16.675 -26.366 1.00 77.81 109 ALA A CA 1
ATOM 787 C C . ALA A 1 109 ? 14.650 -16.980 -24.878 1.00 77.81 109 ALA A C 1
ATOM 789 O O . ALA A 1 109 ? 13.814 -17.566 -24.194 1.00 77.81 109 ALA A O 1
ATOM 790 N N . SER A 1 110 ? 15.799 -16.547 -24.339 1.00 79.12 110 SER A N 1
ATOM 791 C CA . SER A 1 110 ? 16.079 -16.690 -22.902 1.00 79.12 110 SER A CA 1
ATOM 792 C C . SER A 1 110 ? 15.207 -15.783 -22.025 1.00 79.12 110 SER A C 1
ATOM 794 O O . SER A 1 110 ? 14.836 -16.173 -20.921 1.00 79.12 110 SER A O 1
ATOM 796 N N . LEU A 1 111 ? 14.867 -14.586 -22.516 1.00 76.31 111 LEU A N 1
ATOM 797 C CA . LEU A 1 111 ? 13.989 -13.633 -21.838 1.00 76.31 111 LEU A CA 1
ATOM 798 C C . LEU A 1 111 ? 12.544 -14.117 -21.837 1.00 76.31 111 LEU A C 1
ATOM 800 O O . LEU A 1 111 ? 11.915 -14.064 -20.795 1.00 76.31 111 LEU A O 1
ATOM 804 N N . GLU A 1 112 ? 12.056 -14.636 -22.960 1.00 77.81 112 GLU A N 1
ATOM 805 C CA . GLU A 1 112 ? 10.721 -15.221 -23.100 1.00 77.81 112 GLU A CA 1
ATOM 806 C C . GLU A 1 112 ? 10.526 -16.370 -22.106 1.00 77.81 112 GLU A C 1
ATOM 808 O O . GLU A 1 112 ? 9.611 -16.332 -21.294 1.00 77.81 112 GLU A O 1
ATOM 813 N N . ASN A 1 113 ? 11.484 -17.299 -22.036 1.00 78.38 113 ASN A N 1
ATOM 814 C CA . ASN A 1 113 ? 11.430 -18.403 -21.075 1.00 78.38 113 ASN A CA 1
ATOM 815 C C . ASN A 1 113 ? 11.519 -17.929 -19.606 1.00 78.38 113 ASN A C 1
ATOM 817 O O . ASN A 1 113 ? 10.900 -18.501 -18.712 1.00 78.38 113 ASN A O 1
ATOM 821 N N . THR A 1 114 ? 12.273 -16.856 -19.338 1.00 76.06 114 THR A N 1
ATOM 822 C CA . THR A 1 114 ? 12.359 -16.270 -17.987 1.00 76.06 114 THR A CA 1
ATOM 823 C C . THR A 1 114 ? 11.065 -15.545 -17.611 1.00 76.06 114 THR A C 1
ATOM 825 O O . THR A 1 114 ? 10.619 -15.648 -16.470 1.00 76.06 114 THR A O 1
ATOM 828 N N . ILE A 1 115 ? 10.453 -14.839 -18.563 1.00 74.81 115 I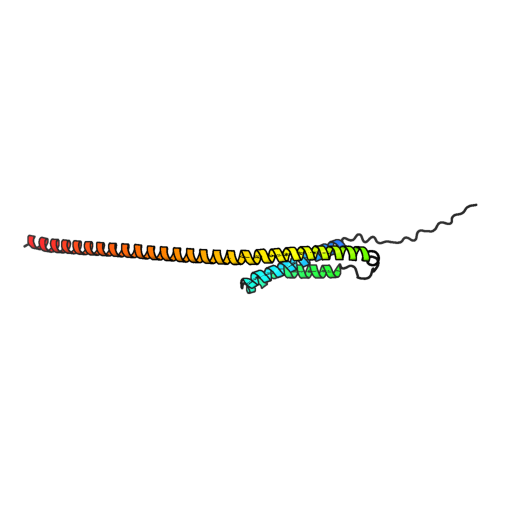LE A N 1
ATOM 829 C CA . ILE A 1 115 ? 9.175 -14.142 -18.396 1.00 74.81 115 ILE A CA 1
ATOM 830 C C . ILE A 1 115 ? 8.056 -15.153 -18.165 1.00 74.81 115 ILE A C 1
ATOM 832 O O . ILE A 1 115 ? 7.271 -14.955 -17.245 1.00 74.81 115 ILE A O 1
ATOM 836 N N . ASP A 1 116 ? 8.016 -16.251 -18.917 1.00 74.88 116 ASP A N 1
ATOM 837 C CA . ASP A 1 116 ? 7.016 -17.304 -18.725 1.00 74.88 116 ASP A CA 1
ATOM 838 C C . ASP A 1 116 ? 7.165 -17.984 -17.356 1.00 74.88 116 ASP A C 1
ATOM 840 O O . ASP A 1 116 ? 6.177 -18.191 -16.647 1.00 74.88 116 ASP A O 1
ATOM 844 N N . MET A 1 117 ? 8.402 -18.258 -16.928 1.00 73.00 117 MET A N 1
ATOM 845 C CA . MET A 1 117 ? 8.673 -18.866 -15.622 1.00 73.00 117 MET A CA 1
ATOM 846 C C . MET A 1 117 ? 8.337 -17.928 -14.448 1.00 73.00 117 MET A C 1
ATOM 848 O O . MET A 1 117 ? 7.744 -18.375 -13.462 1.00 73.00 117 MET A O 1
ATOM 852 N N . MET A 1 118 ? 8.676 -16.635 -14.547 1.00 67.88 118 MET A N 1
ATOM 853 C CA . MET A 1 118 ? 8.336 -15.637 -13.520 1.00 67.88 118 MET A CA 1
ATOM 854 C C . MET A 1 118 ? 6.838 -15.322 -13.514 1.00 67.88 118 MET A C 1
ATOM 856 O O . MET A 1 118 ? 6.218 -15.312 -12.457 1.00 67.88 118 MET A O 1
ATOM 860 N N . SER A 1 119 ? 6.216 -15.138 -14.680 1.00 69.88 119 SER A N 1
ATOM 861 C CA . SER A 1 119 ? 4.802 -14.759 -14.774 1.00 69.88 119 SER A CA 1
ATOM 862 C C . SER A 1 119 ? 3.861 -15.849 -14.256 1.00 69.88 119 SER A C 1
ATOM 864 O O . SER A 1 119 ? 2.851 -15.524 -13.628 1.00 69.88 119 SER A O 1
ATOM 866 N N . GLY A 1 120 ? 4.190 -17.127 -14.475 1.00 69.75 120 GLY A N 1
ATOM 867 C CA . GLY A 1 120 ? 3.419 -18.247 -13.931 1.00 69.75 120 GLY A CA 1
ATOM 868 C C . GLY A 1 120 ? 3.563 -18.383 -12.413 1.00 69.75 120 GLY A C 1
ATOM 869 O O . GLY A 1 120 ? 2.562 -18.426 -11.699 1.00 69.75 120 GLY A O 1
ATOM 870 N N . THR A 1 121 ? 4.803 -18.390 -11.920 1.00 69.44 121 THR A N 1
ATOM 871 C CA . THR A 1 121 ? 5.109 -18.661 -10.504 1.00 69.44 121 THR A CA 1
ATOM 872 C C . THR A 1 121 ? 4.728 -17.493 -9.593 1.00 69.44 121 THR A C 1
ATOM 874 O O . THR A 1 121 ? 4.114 -17.700 -8.545 1.00 69.44 121 THR A O 1
ATOM 877 N N . ASP A 1 122 ? 5.021 -16.255 -10.002 1.00 73.38 122 ASP A N 1
ATOM 878 C CA . ASP A 1 122 ? 4.745 -15.073 -9.180 1.00 73.38 122 ASP A CA 1
ATOM 879 C C . ASP A 1 122 ? 3.244 -14.817 -9.070 1.00 73.38 122 ASP A C 1
ATOM 881 O O . ASP A 1 122 ? 2.755 -14.431 -8.012 1.00 73.38 122 ASP A O 1
ATOM 885 N N . LYS A 1 123 ? 2.475 -15.082 -10.132 1.00 74.38 123 LYS A N 1
ATOM 886 C CA . LYS A 1 123 ? 1.020 -14.906 -10.096 1.00 74.38 123 LYS A CA 1
ATOM 887 C C . LYS A 1 123 ? 0.355 -15.875 -9.121 1.00 74.38 123 LYS A C 1
ATOM 889 O O . LYS A 1 123 ? -0.533 -15.464 -8.378 1.00 74.38 123 LYS A O 1
ATOM 894 N N . GLU A 1 124 ? 0.751 -17.143 -9.135 1.00 77.62 124 GLU A N 1
ATOM 895 C CA . GLU A 1 124 ? 0.170 -18.156 -8.249 1.00 77.62 124 GLU A CA 1
ATOM 896 C C . GLU A 1 124 ? 0.582 -17.919 -6.789 1.00 77.62 124 GLU A C 1
ATOM 898 O O . GLU A 1 124 ? -0.279 -17.911 -5.907 1.00 77.62 124 GLU A O 1
ATOM 903 N N . SER A 1 125 ? 1.851 -17.560 -6.564 1.00 79.88 125 SER A N 1
ATOM 904 C CA . SER A 1 125 ? 2.369 -17.127 -5.259 1.00 79.88 125 SER A CA 1
ATOM 905 C C . SER A 1 125 ? 1.617 -15.908 -4.705 1.00 79.88 125 SER A C 1
ATOM 907 O O . SER A 1 125 ? 1.135 -15.928 -3.573 1.00 79.88 125 SER A O 1
ATOM 909 N N . LEU A 1 126 ? 1.405 -14.868 -5.523 1.00 78.44 126 LEU A N 1
ATOM 910 C CA . LEU A 1 126 ? 0.672 -13.663 -5.115 1.00 78.44 126 LEU A CA 1
ATOM 911 C C . LEU A 1 126 ? -0.807 -13.938 -4.807 1.00 78.44 126 LEU A C 1
ATOM 913 O O . LEU A 1 126 ? -1.392 -13.269 -3.952 1.00 78.44 126 LEU A O 1
ATOM 917 N N . ILE A 1 127 ? -1.435 -14.898 -5.494 1.00 85.75 127 ILE A N 1
ATOM 918 C CA . ILE A 1 127 ? -2.814 -15.323 -5.206 1.00 85.75 127 ILE A CA 1
ATOM 919 C C . ILE A 1 127 ? -2.872 -16.071 -3.871 1.00 85.75 127 ILE A C 1
ATOM 921 O O . ILE A 1 127 ? -3.786 -15.829 -3.077 1.00 85.75 127 ILE A O 1
ATOM 925 N N . GLU A 1 128 ? -1.911 -16.957 -3.612 1.00 87.75 128 GLU A N 1
ATOM 926 C CA . GLU A 1 128 ? -1.823 -17.703 -2.357 1.00 87.75 128 GLU A CA 1
ATOM 927 C C . GLU A 1 128 ? -1.553 -16.771 -1.169 1.00 87.75 128 GLU A C 1
ATOM 929 O O . GLU A 1 128 ? -2.245 -16.852 -0.150 1.00 87.75 128 GLU A O 1
ATOM 934 N N . GLU A 1 129 ? -0.646 -15.807 -1.331 1.00 83.38 129 GLU A N 1
ATOM 935 C CA . GLU A 1 129 ? -0.371 -14.782 -0.325 1.00 83.38 129 GLU A CA 1
ATOM 936 C C . GLU A 1 129 ? -1.592 -13.887 -0.081 1.00 83.38 129 GLU A C 1
ATOM 938 O O . GLU A 1 129 ? -1.979 -13.677 1.066 1.00 83.38 129 GLU A O 1
ATOM 943 N N . ASN A 1 130 ? -2.292 -13.443 -1.132 1.00 84.75 130 ASN A N 1
ATOM 944 C CA . ASN A 1 130 ? -3.549 -12.702 -0.968 1.00 84.75 130 ASN A CA 1
ATOM 945 C C . ASN A 1 130 ? -4.610 -13.513 -0.221 1.00 84.75 130 ASN A C 1
ATOM 947 O O . ASN A 1 130 ? -5.357 -12.965 0.591 1.00 84.75 130 ASN A O 1
ATOM 951 N N . LYS A 1 131 ? -4.709 -14.818 -0.494 1.00 92.44 131 LYS A N 1
ATOM 952 C CA . LYS A 1 131 ? -5.646 -15.704 0.203 1.00 92.44 131 LYS A CA 1
ATOM 953 C C . LYS A 1 131 ? -5.269 -15.849 1.676 1.00 92.44 131 LYS A C 1
ATOM 955 O O . LYS A 1 131 ? -6.158 -15.814 2.526 1.00 92.44 131 LYS A O 1
ATOM 960 N N . LYS A 1 132 ? -3.975 -15.963 1.976 1.00 91.94 132 LYS A N 1
ATOM 961 C CA . LYS A 1 132 ? -3.456 -16.014 3.345 1.00 91.94 132 LYS A CA 1
ATOM 962 C C . LYS A 1 132 ? -3.724 -14.710 4.095 1.00 91.94 132 LYS A C 1
ATOM 964 O O . LYS A 1 132 ? -4.286 -14.757 5.180 1.00 91.94 132 LYS A O 1
ATOM 969 N N . LEU A 1 133 ? -3.422 -13.564 3.489 1.00 91.38 133 LEU A N 1
ATOM 970 C CA . LEU A 1 133 ? -3.682 -12.245 4.073 1.00 91.38 133 LEU A CA 1
ATOM 971 C C . LEU A 1 133 ? -5.174 -12.020 4.339 1.00 91.38 133 LEU A C 1
ATOM 973 O O . LEU A 1 133 ? -5.536 -11.477 5.378 1.00 91.38 133 LEU A O 1
ATOM 977 N N . LYS A 1 134 ? -6.058 -12.482 3.445 1.00 91.69 134 LYS A N 1
ATOM 978 C CA . LYS A 1 134 ? -7.510 -12.457 3.690 1.00 91.69 134 LYS A CA 1
ATOM 979 C C . LYS A 1 134 ? -7.912 -13.332 4.876 1.00 91.69 134 LYS A C 1
ATOM 981 O O . LYS A 1 134 ? -8.694 -12.887 5.705 1.00 91.69 134 LYS A O 1
ATOM 986 N N . ALA A 1 135 ? -7.356 -14.539 4.981 1.00 93.31 135 ALA A N 1
ATOM 987 C CA . ALA A 1 135 ? -7.622 -15.421 6.115 1.00 93.31 135 ALA A CA 1
ATOM 988 C C . ALA A 1 135 ? -7.105 -14.836 7.444 1.00 93.31 135 ALA A C 1
ATOM 990 O O . ALA A 1 135 ? -7.783 -14.943 8.462 1.00 93.31 135 ALA A O 1
ATOM 991 N N . GLU A 1 136 ? -5.937 -14.186 7.436 1.00 92.44 136 GLU A N 1
ATOM 992 C CA . GLU A 1 136 ? -5.401 -13.473 8.602 1.00 92.44 136 GLU A CA 1
ATOM 993 C C . GLU A 1 136 ? -6.282 -12.278 8.987 1.00 92.44 136 GLU A C 1
ATOM 995 O O . GLU A 1 136 ? -6.572 -12.091 10.167 1.00 92.44 136 GLU A O 1
ATOM 1000 N N . LEU A 1 137 ? -6.772 -11.511 8.009 1.00 91.44 137 LEU A N 1
ATOM 1001 C CA . LEU A 1 137 ? -7.688 -10.396 8.254 1.00 91.44 137 LEU A CA 1
ATOM 1002 C C . LEU A 1 137 ? -9.011 -10.869 8.874 1.00 91.44 137 LEU A C 1
ATOM 1004 O O . LEU A 1 137 ? -9.481 -10.280 9.847 1.00 91.44 137 LEU A O 1
ATOM 1008 N N . ASP A 1 138 ? -9.592 -11.949 8.351 1.00 93.31 138 ASP A N 1
ATOM 1009 C CA . ASP A 1 138 ? -10.825 -12.527 8.893 1.00 93.31 138 ASP A CA 1
ATOM 1010 C C . ASP A 1 138 ? -10.623 -13.053 10.320 1.00 93.31 138 ASP A C 1
ATOM 1012 O O . ASP A 1 138 ? -11.485 -12.846 11.180 1.00 93.31 138 ASP A O 1
ATOM 1016 N N . ALA A 1 139 ? -9.467 -13.668 10.596 1.00 94.62 139 ALA A N 1
ATOM 1017 C CA . ALA A 1 139 ? -9.099 -14.119 11.934 1.00 94.62 139 ALA A CA 1
ATOM 1018 C C . ALA A 1 139 ? -8.947 -12.946 12.916 1.00 94.62 139 ALA A C 1
ATOM 1020 O O . ALA A 1 139 ? -9.436 -13.031 14.043 1.00 94.62 139 ALA A O 1
ATOM 1021 N N . ILE A 1 140 ? -8.329 -11.838 12.490 1.00 92.56 140 ILE A N 1
ATOM 1022 C CA . ILE A 1 140 ? -8.211 -10.620 13.306 1.00 92.56 140 ILE A CA 1
ATOM 1023 C C . ILE A 1 140 ? -9.593 -10.043 13.597 1.00 92.56 140 ILE A C 1
ATOM 1025 O O . ILE A 1 140 ? -9.909 -9.801 14.757 1.00 92.56 140 ILE A O 1
ATOM 1029 N N . HIS A 1 141 ? -10.446 -9.881 12.582 1.00 92.06 141 HIS A N 1
ATOM 1030 C CA . HIS A 1 141 ? -11.799 -9.362 12.789 1.00 92.06 141 HIS A CA 1
ATOM 1031 C C . HIS A 1 141 ? -12.633 -10.258 13.706 1.00 92.06 141 HIS A C 1
ATOM 1033 O O . HIS A 1 141 ? -13.478 -9.762 14.447 1.00 92.06 141 HIS A O 1
ATOM 1039 N N . GLN A 1 142 ? -12.442 -11.577 13.648 1.00 92.00 142 GLN A N 1
ATOM 1040 C CA . GLN A 1 142 ? -13.123 -12.494 14.554 1.00 92.00 142 GLN A CA 1
ATOM 1041 C C . GLN A 1 142 ? -12.608 -12.355 15.988 1.00 92.00 142 GLN A C 1
ATOM 1043 O O . GLN A 1 142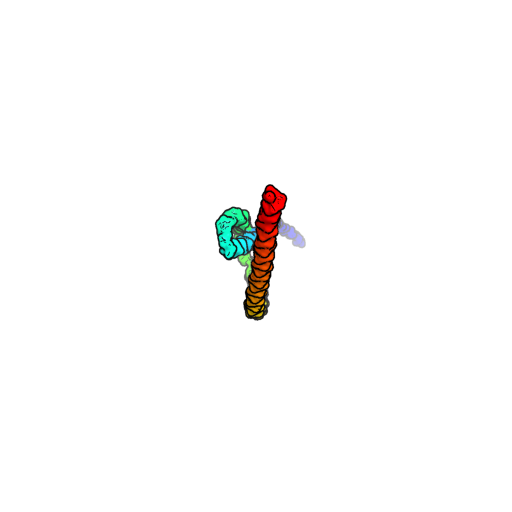 ? -13.423 -12.209 16.891 1.00 92.00 142 GLN A O 1
ATOM 1048 N N . ALA A 1 143 ? -11.291 -12.283 16.185 1.00 92.75 143 ALA A N 1
ATOM 1049 C CA . ALA A 1 143 ? -10.704 -12.031 17.499 1.00 92.75 143 ALA A CA 1
ATOM 1050 C C . ALA A 1 143 ? -11.139 -10.675 18.085 1.00 92.75 143 ALA A C 1
ATOM 1052 O O . ALA A 1 143 ? -11.362 -10.562 19.289 1.00 92.75 143 ALA A O 1
ATOM 1053 N N . GLU A 1 144 ? -11.290 -9.648 17.246 1.00 91.19 144 GLU A N 1
ATOM 1054 C CA . GLU A 1 144 ? -11.786 -8.337 17.666 1.00 91.19 144 GLU A CA 1
ATOM 1055 C C . GLU A 1 144 ? -13.253 -8.399 18.104 1.00 91.19 144 GLU A C 1
ATOM 1057 O O . GLU A 1 144 ? -13.597 -7.848 19.147 1.00 91.19 144 GLU A O 1
ATOM 1062 N N . ARG A 1 145 ? -14.106 -9.121 17.361 1.00 91.88 145 ARG A N 1
ATOM 1063 C CA . ARG A 1 145 ? -15.503 -9.359 17.761 1.00 91.88 145 ARG A CA 1
ATOM 1064 C C . ARG A 1 145 ? -15.589 -10.123 19.077 1.00 91.88 145 ARG A C 1
ATOM 1066 O O . ARG A 1 145 ? -16.285 -9.670 19.976 1.00 91.88 145 ARG A O 1
ATOM 1073 N N . ASP A 1 146 ? -14.830 -11.207 19.217 1.00 93.94 146 ASP A N 1
ATOM 1074 C CA . ASP A 1 146 ? -14.812 -12.012 20.443 1.00 93.94 146 ASP A CA 1
ATOM 1075 C C . ASP A 1 146 ? -14.350 -11.174 21.649 1.00 93.94 146 ASP A C 1
ATOM 1077 O O . ASP A 1 146 ? -14.893 -11.291 22.750 1.00 93.94 146 ASP A O 1
ATOM 1081 N N . LYS A 1 147 ? -13.378 -10.275 21.439 1.00 95.94 147 LYS A N 1
ATOM 1082 C CA . LYS A 1 147 ? -12.925 -9.336 22.468 1.00 95.94 147 LYS A CA 1
ATOM 1083 C C . LYS A 1 147 ? -14.018 -8.333 22.841 1.00 95.94 147 LYS A C 1
ATOM 1085 O O . LYS A 1 147 ? -14.277 -8.153 24.029 1.00 95.94 147 LYS A O 1
ATOM 1090 N N . VAL A 1 148 ? -14.669 -7.712 21.859 1.00 94.69 148 VAL A N 1
ATOM 1091 C CA . VAL A 1 148 ? -15.777 -6.773 22.102 1.00 94.69 148 VAL A CA 1
ATOM 1092 C C . VAL A 1 148 ? -16.920 -7.457 22.851 1.00 94.69 148 VAL A C 1
ATOM 1094 O O . VAL A 1 148 ? -17.433 -6.891 23.813 1.00 94.69 148 VAL A O 1
ATOM 1097 N N . ASP A 1 149 ? -17.277 -8.683 22.470 1.00 92.44 149 ASP A N 1
ATOM 1098 C CA . ASP A 1 149 ? -18.316 -9.458 23.151 1.00 92.44 149 ASP A CA 1
ATOM 1099 C C . ASP A 1 149 ? -17.920 -9.776 24.602 1.00 92.44 149 ASP A C 1
ATOM 1101 O O . ASP A 1 149 ? -18.753 -9.679 25.507 1.00 92.44 149 ASP A O 1
ATOM 1105 N N . SER A 1 150 ? -16.640 -10.084 24.853 1.00 95.50 150 SER A N 1
ATOM 1106 C CA . SER A 1 150 ? -16.133 -10.311 26.213 1.00 95.50 150 SER A CA 1
ATOM 1107 C C . SER A 1 150 ? -16.186 -9.051 27.083 1.00 95.50 150 SER A C 1
ATOM 1109 O O . SER A 1 150 ? -16.667 -9.113 28.214 1.00 95.50 150 SER A O 1
ATOM 1111 N N . GLU A 1 151 ? -15.776 -7.897 26.545 1.00 94.12 151 GLU A N 1
ATOM 1112 C CA . GLU A 1 151 ? -15.837 -6.616 27.253 1.00 94.12 151 GLU A CA 1
ATOM 1113 C C . GLU A 1 151 ? -17.297 -6.214 27.517 1.00 94.12 151 GLU A C 1
ATOM 1115 O O . GLU A 1 151 ? -17.628 -5.749 28.606 1.00 94.12 151 GLU A O 1
ATOM 1120 N N . LEU A 1 152 ? -18.204 -6.448 26.564 1.00 93.88 152 LEU A N 1
ATOM 1121 C CA . LEU A 1 152 ? -19.633 -6.169 26.730 1.00 93.88 152 LEU A CA 1
ATOM 1122 C C . LEU A 1 152 ? -20.237 -7.005 27.867 1.00 93.88 152 LEU A C 1
ATOM 1124 O O . LEU A 1 152 ? -20.973 -6.471 28.701 1.00 93.88 152 LEU A O 1
ATOM 1128 N N . GLU A 1 153 ? -19.899 -8.292 27.940 1.00 94.81 153 GLU A N 1
ATOM 1129 C CA . GLU A 1 153 ? -20.354 -9.177 29.015 1.00 94.81 153 GLU A CA 1
ATOM 1130 C C . GLU A 1 153 ? -19.772 -8.775 30.384 1.00 94.81 153 GLU A C 1
ATOM 1132 O O . GLU A 1 153 ? -20.473 -8.824 31.399 1.00 94.81 153 GLU A O 1
ATOM 1137 N N . GLU A 1 154 ? -18.519 -8.313 30.432 1.00 95.25 154 GLU A N 1
ATOM 1138 C CA . GLU A 1 154 ? -17.924 -7.742 31.648 1.00 95.25 154 GLU A CA 1
ATOM 1139 C C . GLU A 1 154 ? -18.645 -6.464 32.094 1.00 95.25 154 GLU A C 1
ATOM 1141 O O . GLU A 1 154 ? -19.015 -6.347 33.267 1.00 95.25 154 GLU A O 1
ATOM 1146 N N . LEU A 1 155 ? -18.923 -5.537 31.168 1.00 94.38 155 LEU A N 1
ATOM 1147 C CA . LEU A 1 155 ? -19.703 -4.331 31.463 1.00 94.38 155 LEU A CA 1
ATOM 1148 C C . LEU A 1 155 ? -21.113 -4.673 31.952 1.00 94.38 155 LEU A C 1
ATOM 1150 O O . LEU A 1 155 ? -21.624 -4.018 32.863 1.00 94.38 155 LEU A O 1
ATOM 1154 N N . ARG A 1 156 ? -21.747 -5.699 31.374 1.00 94.25 156 ARG A N 1
ATOM 1155 C CA . ARG A 1 156 ? -23.069 -6.163 31.800 1.00 94.25 156 ARG A CA 1
ATOM 1156 C C . ARG A 1 156 ? -23.044 -6.653 33.245 1.00 94.25 156 ARG A C 1
ATOM 1158 O O . ARG A 1 156 ? -23.851 -6.187 34.047 1.00 94.25 156 ARG A O 1
ATOM 1165 N N . LYS A 1 157 ? -22.088 -7.515 33.599 1.00 96.44 157 LYS A N 1
ATOM 1166 C CA . LYS A 1 157 ? -21.915 -8.002 34.979 1.00 96.44 157 LYS A CA 1
ATOM 1167 C C . LYS A 1 157 ? -21.608 -6.873 35.954 1.00 96.44 157 LYS A C 1
ATOM 1169 O O . LYS A 1 157 ? -22.149 -6.852 37.055 1.00 96.44 157 LYS A O 1
ATOM 1174 N N . HIS A 1 158 ? -20.768 -5.922 35.554 1.00 95.06 158 HIS A N 1
ATOM 1175 C CA . HIS A 1 158 ? -20.450 -4.765 36.384 1.00 95.06 158 HIS A CA 1
ATOM 1176 C C . HIS A 1 158 ? -21.686 -3.884 36.632 1.00 95.06 158 HIS A C 1
ATOM 1178 O O . HIS A 1 158 ? -21.919 -3.444 37.756 1.00 95.06 158 HIS A O 1
ATOM 1184 N N . ASN A 1 159 ? -22.528 -3.673 35.616 1.00 95.19 159 ASN A N 1
ATOM 1185 C CA . ASN A 1 159 ? -23.801 -2.970 35.789 1.00 95.19 159 ASN A CA 1
ATOM 1186 C C . ASN A 1 159 ? -24.761 -3.728 36.717 1.00 95.19 159 ASN A C 1
ATOM 1188 O O . ASN A 1 159 ? -25.380 -3.106 37.577 1.00 95.19 159 ASN A O 1
ATOM 1192 N N . GLU A 1 160 ? -24.860 -5.053 36.588 1.00 95.88 160 GLU A N 1
ATOM 1193 C CA . GLU A 1 160 ? -25.674 -5.885 37.485 1.00 95.88 160 GLU A CA 1
ATOM 1194 C C . GLU A 1 160 ? -25.201 -5.768 38.947 1.00 95.88 160 GLU A C 1
ATOM 1196 O O . GLU A 1 160 ? -26.020 -5.575 39.846 1.00 95.88 160 GLU A O 1
ATOM 1201 N N . GLN A 1 161 ? -23.884 -5.777 39.184 1.00 95.94 161 GLN A N 1
ATOM 1202 C CA . GLN A 1 161 ? -23.300 -5.562 40.515 1.00 95.94 161 GLN A CA 1
ATOM 1203 C C . GLN A 1 161 ? -23.628 -4.173 41.076 1.00 95.94 161 GLN A C 1
ATOM 1205 O O . GLN A 1 161 ? -24.095 -4.059 42.211 1.00 95.94 161 GLN A O 1
ATOM 1210 N N . LEU A 1 162 ? -23.447 -3.116 40.278 1.00 96.50 162 LEU A N 1
ATOM 1211 C CA . LEU A 1 162 ? -23.778 -1.752 40.695 1.00 96.50 162 LEU A CA 1
ATOM 1212 C C . LEU A 1 162 ? -25.267 -1.601 41.032 1.00 96.50 162 LEU A C 1
ATOM 1214 O O . LEU A 1 162 ? -25.618 -0.937 42.008 1.00 96.50 162 LEU A O 1
ATOM 1218 N N . GLU A 1 163 ? -26.160 -2.233 40.268 1.00 95.00 163 GLU A N 1
ATOM 1219 C CA . GLU A 1 163 ? -27.586 -2.240 40.598 1.00 95.00 163 GLU A CA 1
ATOM 1220 C C . GLU A 1 163 ? -27.876 -2.905 41.948 1.00 95.00 163 GLU A C 1
ATOM 1222 O O . GLU A 1 163 ? -28.731 -2.427 42.703 1.00 95.00 163 GLU A O 1
ATOM 1227 N N . GLU A 1 164 ? -27.209 -4.016 42.262 1.00 96.44 164 GLU A N 1
ATOM 1228 C CA . GLU A 1 164 ? -27.359 -4.690 43.553 1.00 96.44 164 GLU A CA 1
ATOM 1229 C C . GLU A 1 164 ? -26.854 -3.826 44.709 1.00 96.44 164 GLU A C 1
ATOM 1231 O O . GLU A 1 164 ? -27.545 -3.704 45.729 1.00 96.44 164 GLU A O 1
ATOM 1236 N N . GLU A 1 165 ? -25.706 -3.170 44.539 1.00 95.44 165 GLU A N 1
ATOM 1237 C CA . GLU A 1 165 ? -25.158 -2.231 45.519 1.00 95.44 165 GLU A CA 1
ATOM 1238 C C . GLU A 1 165 ? -26.103 -1.052 45.763 1.00 95.44 165 GLU A C 1
ATOM 1240 O O . GLU A 1 165 ? -26.387 -0.722 46.919 1.00 95.44 165 GLU A O 1
ATOM 1245 N N . ILE A 1 166 ? -26.671 -0.471 44.701 1.00 94.12 166 ILE A N 1
ATOM 1246 C CA . ILE A 1 166 ? -27.666 0.605 44.803 1.00 94.12 166 ILE A CA 1
ATOM 1247 C C . ILE A 1 166 ? -28.915 0.114 45.544 1.00 94.12 166 ILE A C 1
ATOM 1249 O O . ILE A 1 166 ? -29.402 0.799 46.448 1.00 94.12 166 ILE A O 1
ATOM 1253 N N . LYS A 1 167 ? -29.425 -1.086 45.227 1.00 95.94 167 LYS A N 1
ATOM 1254 C CA . LYS A 1 167 ? -30.585 -1.683 45.921 1.00 95.94 167 LYS A CA 1
ATOM 1255 C C . LYS A 1 167 ? -30.287 -1.927 47.404 1.00 95.94 167 LYS A C 1
ATOM 1257 O O . LYS A 1 167 ? -31.148 -1.693 48.254 1.00 95.94 167 LYS A O 1
ATOM 1262 N N . LEU A 1 168 ? -29.086 -2.401 47.741 1.00 95.12 168 LEU A N 1
ATOM 1263 C CA . LEU A 1 168 ? -28.651 -2.603 49.128 1.00 95.12 168 LEU A CA 1
ATOM 1264 C C . LEU A 1 168 ? -28.498 -1.281 49.880 1.00 95.12 168 LEU A C 1
ATOM 1266 O O . LEU A 1 168 ? -28.976 -1.171 51.011 1.00 95.12 168 LEU A O 1
ATOM 1270 N N . TRP A 1 169 ? -27.875 -0.282 49.258 1.00 95.12 169 TRP A N 1
ATOM 1271 C CA . TRP A 1 169 ? -27.732 1.054 49.825 1.00 95.12 169 TRP A CA 1
ATOM 1272 C C . TRP A 1 169 ? -29.097 1.702 50.070 1.00 95.12 169 TRP A C 1
ATOM 1274 O O . TRP A 1 169 ? -29.347 2.176 51.176 1.00 95.12 169 TRP A O 1
ATOM 1284 N N . ALA A 1 170 ? -30.012 1.635 49.098 1.00 94.88 170 ALA A N 1
ATOM 1285 C CA . ALA A 1 170 ? -31.365 2.170 49.230 1.00 94.88 170 ALA A CA 1
ATOM 1286 C C . ALA A 1 170 ? -32.134 1.501 50.381 1.00 94.88 170 ALA A C 1
ATOM 1288 O O . ALA A 1 170 ? -32.753 2.193 51.187 1.00 94.88 170 ALA A O 1
ATOM 1289 N N . ARG A 1 171 ? -32.045 0.168 50.519 1.00 94.31 171 ARG A N 1
ATOM 1290 C CA . ARG A 1 171 ? -32.653 -0.557 51.652 1.00 94.31 171 ARG A CA 1
ATOM 1291 C C . ARG A 1 171 ? -32.091 -0.101 52.997 1.00 94.31 171 ARG A C 1
ATOM 1293 O O . ARG A 1 171 ? -32.873 0.231 53.880 1.00 94.31 171 ARG A O 1
ATOM 1300 N N . LYS A 1 172 ? -30.762 -0.020 53.133 1.00 92.94 172 LYS A N 1
ATOM 1301 C CA . LYS A 1 172 ? -30.109 0.455 54.367 1.00 92.94 172 LYS A CA 1
ATOM 1302 C C . LYS A 1 172 ? -30.472 1.904 54.693 1.00 92.94 172 LYS A C 1
ATOM 1304 O O . LYS A 1 172 ? -30.700 2.232 55.851 1.00 92.94 172 LYS A O 1
ATOM 1309 N N . ALA A 1 173 ? -30.536 2.775 53.686 1.00 93.00 173 ALA A N 1
AT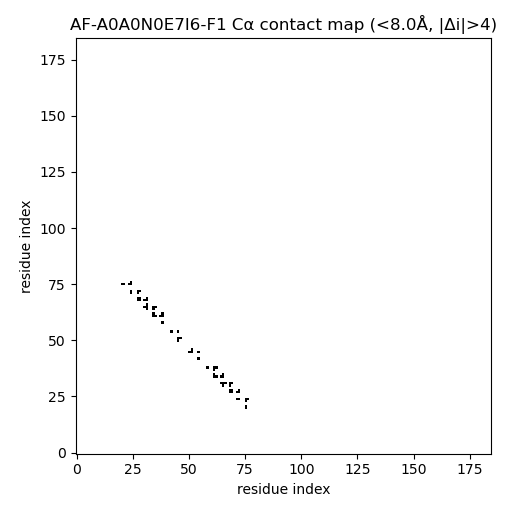OM 1310 C CA . ALA A 1 173 ? -30.919 4.172 53.865 1.00 93.00 173 ALA A CA 1
ATOM 1311 C C . ALA A 1 173 ? -32.366 4.303 54.369 1.00 93.00 173 ALA A C 1
ATOM 1313 O O . ALA A 1 173 ? -32.618 5.057 55.309 1.00 93.00 173 ALA A O 1
ATOM 1314 N N . VAL A 1 174 ? -33.298 3.532 53.796 1.00 92.75 174 VAL A N 1
ATOM 1315 C CA . VAL A 1 174 ? -34.699 3.485 54.246 1.00 92.75 174 VAL A CA 1
ATOM 1316 C C . VAL A 1 174 ? -34.809 2.906 55.657 1.00 92.75 174 VAL A C 1
ATOM 1318 O O . VAL A 1 174 ? -35.481 3.494 56.498 1.00 92.75 174 VAL A O 1
ATOM 1321 N N . GLU A 1 175 ? -34.123 1.800 55.948 1.00 91.88 175 GLU A N 1
ATOM 1322 C CA . GLU A 1 175 ? -34.117 1.179 57.279 1.00 91.88 175 GLU A CA 1
ATOM 1323 C C . GLU A 1 175 ? -33.594 2.143 58.355 1.00 91.88 175 GLU A C 1
ATOM 1325 O O . GLU A 1 175 ? -34.226 2.312 59.398 1.00 91.88 175 GLU A O 1
ATOM 1330 N N . ASN A 1 176 ? -32.495 2.850 58.079 1.00 89.81 176 ASN A N 1
ATOM 1331 C CA . ASN A 1 176 ? -31.952 3.864 58.982 1.00 89.81 176 ASN A CA 1
ATOM 1332 C C . ASN A 1 176 ? -32.923 5.036 59.198 1.00 89.81 176 ASN A C 1
ATOM 1334 O O . ASN A 1 176 ? -33.044 5.525 60.320 1.00 89.81 176 ASN A O 1
ATOM 1338 N N . ALA A 1 177 ? -33.627 5.479 58.151 1.00 88.75 177 ALA A N 1
ATOM 1339 C CA . ALA A 1 177 ? -34.618 6.548 58.262 1.00 88.75 177 ALA A CA 1
ATOM 1340 C C . ALA A 1 177 ? -35.833 6.129 59.112 1.00 88.75 177 ALA A C 1
ATOM 1342 O O . ALA A 1 177 ? -36.276 6.898 59.966 1.00 88.75 177 ALA A O 1
ATOM 1343 N N . VAL A 1 178 ? -36.334 4.902 58.927 1.00 87.31 178 VAL A N 1
ATOM 1344 C CA . VAL A 1 178 ? -37.464 4.350 59.698 1.00 87.31 178 VAL A CA 1
ATOM 1345 C C . VAL A 1 178 ? -37.075 4.118 61.161 1.00 87.31 178 VAL A C 1
ATOM 1347 O O . VAL A 1 178 ? -37.785 4.556 62.067 1.00 87.31 178 VAL A O 1
ATOM 1350 N N . ASN A 1 179 ? -35.923 3.492 61.416 1.00 84.31 179 ASN A N 1
ATOM 1351 C CA . ASN A 1 179 ? -35.457 3.221 62.779 1.00 84.31 179 ASN A CA 1
ATOM 1352 C C . ASN A 1 179 ? -35.090 4.508 63.536 1.00 84.31 179 ASN A C 1
ATOM 1354 O O . ASN A 1 179 ? -35.362 4.613 64.732 1.00 84.31 179 ASN A O 1
ATOM 1358 N N . GLY A 1 180 ? -34.534 5.512 62.848 1.00 73.62 180 GLY A N 1
ATOM 1359 C CA . GLY A 1 180 ? -34.258 6.830 63.426 1.00 73.62 180 GLY A CA 1
ATOM 1360 C C . GLY A 1 180 ? -35.525 7.603 63.812 1.00 73.62 180 GLY A C 1
ATOM 1361 O O . GLY A 1 180 ? -35.524 8.309 64.817 1.00 73.62 180 GLY A O 1
ATOM 1362 N N . GLN A 1 181 ? -36.627 7.431 63.073 1.00 58.75 181 GLN A N 1
ATOM 1363 C CA . GLN A 1 181 ? -37.932 7.995 63.444 1.00 58.75 181 GLN A CA 1
ATOM 1364 C C . GLN A 1 181 ? -38.590 7.249 64.615 1.00 58.75 181 GLN A C 1
ATOM 1366 O O . GLN A 1 181 ? -39.258 7.879 65.429 1.00 58.75 181 GLN A O 1
ATOM 1371 N N . SER A 1 182 ? -38.366 5.937 64.750 1.00 53.38 182 SER A N 1
ATOM 1372 C CA . SER A 1 182 ? -38.924 5.124 65.843 1.00 53.38 182 SER A CA 1
ATOM 1373 C C . SER A 1 182 ? -38.290 5.381 67.218 1.00 53.38 182 SER A C 1
ATOM 1375 O O . SER A 1 182 ? -38.886 4.993 68.218 1.00 53.38 182 SER A O 1
ATOM 1377 N N . GLN A 1 183 ? -37.095 5.974 67.296 1.00 52.09 183 GLN A N 1
ATOM 1378 C CA . GLN A 1 183 ? -36.439 6.316 68.571 1.00 52.09 183 GLN A CA 1
ATOM 1379 C C . GLN A 1 183 ? -36.717 7.754 69.038 1.00 52.09 183 GLN A C 1
ATOM 1381 O O . GLN A 1 183 ? -36.359 8.112 70.157 1.00 52.09 183 GLN A O 1
ATOM 1386 N N . ALA A 1 184 ? -37.325 8.584 68.185 1.00 49.31 184 ALA A N 1
ATOM 1387 C CA . ALA A 1 184 ? -37.630 9.986 68.470 1.00 49.31 184 ALA A CA 1
ATOM 1388 C C . ALA A 1 184 ? -39.102 10.232 68.874 1.00 49.31 184 ALA A C 1
ATOM 1390 O O . ALA A 1 184 ? -39.489 11.388 69.053 1.00 49.31 184 ALA A O 1
ATOM 1391 N N . ALA A 1 185 ? -39.904 9.170 69.007 1.00 43.75 185 ALA A N 1
ATOM 1392 C CA . ALA A 1 185 ? -41.288 9.175 69.489 1.00 43.75 185 ALA A CA 1
ATOM 1393 C C . ALA A 1 185 ? -41.390 8.388 70.802 1.00 43.75 185 ALA A C 1
ATOM 1395 O O . ALA A 1 185 ? -42.190 8.809 71.667 1.00 43.75 185 ALA A O 1
#

Solvent-accessible surface area (backbone atoms only — not comparable to full-atom values): 10600 Å² total; per-residue (Å²): 135,90,80,89,80,82,81,79,80,80,80,77,79,74,74,78,75,86,53,69,50,69,59,52,28,52,52,27,47,53,52,23,51,54,32,50,52,50,52,52,51,52,50,53,55,36,53,73,70,70,46,56,85,61,45,73,73,68,48,50,64,52,53,52,51,27,53,52,27,47,51,53,27,64,76,46,54,78,75,96,76,73,94,75,73,61,82,85,47,46,65,63,50,50,52,50,46,52,53,47,49,53,53,47,50,55,49,48,56,54,46,52,55,49,48,54,55,47,57,57,52,52,52,54,51,52,50,53,49,51,52,48,53,50,52,53,51,52,51,50,55,48,53,50,50,56,48,52,54,50,53,50,53,51,52,49,54,51,50,54,51,51,53,50,51,51,53,51,49,52,50,53,54,51,51,51,55,53,54,56,54,66,74,75,113

Foldseek 3Di:
DDDDDDDDDPPPPPPPCPDCLVVLLVVLVVLLVVLVVVLVVVCVVCVVVVVVVVCPVVNPVSVVSNVVSVVSNVVSDDDPPDPPPDPPCPVVVVVVVVVVVVVVVVVVVVVVVVCVVCVVVVVVVVVVVVVVVVVVVVVVVVVVVVVVVVVVVVVVVVVVVVVVVVVVVVVVVVVCVVVVVVVVD